Protein AF-A0A7Y5E1N0-F1 (afdb_monomer_lite)

Structure (mmCIF, N/CA/C/O backbone):
data_AF-A0A7Y5E1N0-F1
#
_entry.id   AF-A0A7Y5E1N0-F1
#
loop_
_atom_site.group_PDB
_atom_site.id
_atom_site.type_symbol
_atom_site.label_atom_id
_atom_site.label_alt_id
_atom_site.label_comp_id
_atom_site.label_asym_id
_atom_site.label_entity_id
_atom_site.label_seq_id
_atom_site.pdbx_PDB_ins_code
_atom_site.Cartn_x
_atom_site.Cartn_y
_atom_site.Cartn_z
_atom_site.occupancy
_atom_site.B_iso_or_equiv
_atom_site.auth_seq_id
_atom_site.auth_comp_id
_atom_site.auth_asym_id
_atom_site.auth_atom_id
_atom_site.pdbx_PDB_model_num
ATOM 1 N N . MET A 1 1 ? -0.436 -27.080 -33.252 1.00 45.28 1 MET A N 1
ATOM 2 C CA . MET A 1 1 ? -1.317 -27.247 -32.076 1.00 45.28 1 MET A CA 1
ATOM 3 C C . MET A 1 1 ? -0.794 -28.447 -31.309 1.00 45.28 1 MET A C 1
ATOM 5 O O . MET A 1 1 ? -1.154 -29.564 -31.640 1.00 45.28 1 MET A O 1
ATOM 9 N N . GLU A 1 2 ? 0.123 -28.229 -30.370 1.00 44.66 2 GLU A N 1
ATOM 10 C CA . GLU A 1 2 ? 0.655 -29.288 -29.505 1.00 44.66 2 GLU A CA 1
ATOM 11 C C . GLU A 1 2 ? 0.174 -29.029 -28.077 1.00 44.66 2 GLU A C 1
ATOM 13 O O . GLU A 1 2 ? 0.444 -27.983 -27.488 1.00 44.66 2 GLU A O 1
ATOM 18 N N . THR A 1 3 ? -0.624 -29.957 -27.558 1.00 55.81 3 THR A N 1
ATOM 19 C CA . THR A 1 3 ? -1.202 -29.931 -26.213 1.00 55.81 3 THR A CA 1
ATOM 20 C C . THR A 1 3 ? -0.202 -30.483 -25.205 1.00 55.81 3 THR A C 1
ATOM 22 O O . THR A 1 3 ? 0.112 -31.670 -25.229 1.00 55.81 3 THR A O 1
ATOM 25 N N . ASN A 1 4 ? 0.272 -29.624 -24.303 1.00 57.66 4 ASN A N 1
ATOM 26 C CA . ASN A 1 4 ? 1.178 -29.985 -23.216 1.00 57.66 4 ASN A CA 1
ATOM 27 C C . ASN A 1 4 ? 0.351 -30.304 -21.955 1.00 57.66 4 ASN A C 1
ATOM 29 O O . ASN A 1 4 ? -0.270 -29.415 -21.368 1.00 57.66 4 ASN A O 1
ATOM 33 N N . VAL A 1 5 ? 0.289 -31.582 -21.574 1.00 56.72 5 VAL A N 1
ATOM 34 C CA . VAL A 1 5 ? -0.451 -32.075 -20.401 1.00 56.72 5 VAL A CA 1
ATOM 35 C C . VAL A 1 5 ? 0.485 -32.074 -19.191 1.00 56.72 5 VAL A C 1
ATOM 37 O O . VAL A 1 5 ? 1.382 -32.905 -19.085 1.00 56.72 5 VAL A O 1
ATOM 40 N N . VAL A 1 6 ? 0.272 -31.143 -18.259 1.00 63.94 6 VAL A N 1
ATOM 41 C CA . VAL A 1 6 ? 0.994 -31.090 -16.978 1.00 63.94 6 VAL A CA 1
ATOM 42 C C . VAL A 1 6 ? 0.310 -32.020 -15.972 1.00 63.94 6 VAL A C 1
ATOM 44 O O . VAL A 1 6 ? -0.796 -31.747 -15.505 1.00 63.94 6 VAL A O 1
ATOM 47 N N . ALA A 1 7 ? 0.984 -33.115 -15.621 1.00 58.41 7 ALA A N 1
ATOM 48 C CA . ALA A 1 7 ? 0.568 -34.039 -14.571 1.00 58.41 7 ALA A CA 1
ATOM 49 C C . ALA A 1 7 ? 0.785 -33.422 -13.175 1.00 58.41 7 ALA A C 1
ATOM 51 O O . ALA A 1 7 ? 1.906 -33.072 -12.804 1.00 58.41 7 ALA A O 1
ATOM 52 N N . ARG A 1 8 ? -0.284 -33.312 -12.377 1.00 61.78 8 ARG A N 1
ATOM 53 C CA . ARG A 1 8 ? -0.227 -32.925 -10.958 1.00 61.78 8 ARG A CA 1
ATOM 54 C C . ARG A 1 8 ? -0.016 -34.173 -10.099 1.00 61.78 8 ARG A C 1
ATOM 56 O O . ARG A 1 8 ? -0.826 -35.093 -10.150 1.00 61.78 8 ARG A O 1
ATOM 63 N N . ARG A 1 9 ? 1.050 -34.201 -9.293 1.00 62.25 9 ARG A N 1
ATOM 64 C CA . ARG A 1 9 ? 1.254 -35.214 -8.246 1.00 62.25 9 ARG A CA 1
ATOM 65 C C . ARG A 1 9 ? 0.625 -34.720 -6.942 1.00 62.25 9 ARG A C 1
ATOM 67 O O . ARG A 1 9 ? 1.118 -33.771 -6.343 1.00 62.25 9 ARG A O 1
ATOM 74 N N . SER A 1 10 ? -0.463 -35.366 -6.531 1.00 66.75 10 SER A N 1
ATOM 75 C CA . SER A 1 10 ? -1.065 -35.226 -5.203 1.00 66.75 10 SER A CA 1
ATOM 76 C C . SER A 1 10 ? -0.245 -36.024 -4.188 1.00 66.75 10 SER A C 1
ATOM 78 O O . SER A 1 10 ? -0.097 -37.235 -4.343 1.00 66.75 10 SER A O 1
ATOM 80 N N . ALA A 1 11 ? 0.286 -35.362 -3.160 1.00 57.69 11 ALA A N 1
ATOM 81 C CA . ALA A 1 11 ? 0.880 -36.028 -2.007 1.00 57.69 11 ALA A CA 1
ATOM 82 C C . ALA A 1 11 ? -0.216 -36.299 -0.968 1.00 57.69 11 ALA A C 1
ATOM 84 O O . ALA A 1 11 ? -0.823 -35.378 -0.424 1.00 57.69 11 ALA A O 1
ATOM 85 N N . LEU A 1 12 ? -0.487 -37.583 -0.750 1.00 55.72 12 LEU A N 1
ATOM 86 C CA . LEU A 1 12 ? -1.380 -38.116 0.268 1.00 55.72 12 LEU A CA 1
ATOM 87 C C . LEU A 1 12 ? -0.589 -38.181 1.587 1.00 55.72 12 LEU A C 1
ATOM 89 O O . LEU A 1 12 ? 0.366 -38.948 1.683 1.00 55.72 12 LEU A O 1
ATOM 93 N N . VAL A 1 13 ? -0.948 -37.377 2.588 1.00 60.00 13 VAL A N 1
ATOM 94 C CA . VAL A 1 13 ? -0.403 -37.514 3.949 1.00 60.00 13 VAL A CA 1
ATOM 95 C C . VAL A 1 13 ? -1.318 -38.465 4.715 1.00 60.00 13 VAL A C 1
ATOM 97 O O . VAL A 1 13 ? -2.481 -38.155 4.969 1.00 60.00 13 VAL A O 1
ATOM 100 N N . GLN A 1 14 ? -0.805 -39.657 5.022 1.00 56.31 14 GLN A N 1
ATOM 101 C CA . GLN A 1 14 ? -1.479 -40.665 5.836 1.00 56.31 14 GLN A CA 1
ATOM 102 C C . GLN A 1 14 ? -1.495 -40.236 7.304 1.00 56.31 14 GLN A C 1
ATOM 104 O O . GLN A 1 14 ? -0.455 -40.092 7.941 1.00 56.31 14 GLN A O 1
ATOM 109 N N . LEU A 1 15 ? -2.705 -40.080 7.832 1.00 55.56 15 LEU A N 1
ATOM 110 C CA . LEU A 1 15 ? -2.994 -39.967 9.252 1.00 55.56 15 LEU A CA 1
ATOM 111 C C . LEU A 1 15 ? -3.123 -41.386 9.826 1.00 55.56 15 LEU A C 1
ATOM 113 O O . LEU A 1 15 ? -4.028 -42.125 9.438 1.00 55.56 15 LEU A O 1
ATOM 117 N N . ALA A 1 16 ? -2.233 -41.769 10.738 1.00 54.44 16 ALA A N 1
ATOM 118 C CA . ALA A 1 16 ? -2.342 -43.008 11.501 1.00 54.44 16 ALA A CA 1
ATOM 119 C C . ALA A 1 16 ? -2.511 -42.669 12.988 1.00 54.44 16 ALA A C 1
ATOM 121 O O . ALA A 1 16 ? -1.542 -42.385 13.683 1.00 54.44 16 ALA A O 1
ATOM 122 N N . CYS A 1 17 ? -3.753 -42.724 13.472 1.00 50.47 17 CYS A N 1
ATOM 123 C CA . CYS A 1 17 ? -4.062 -42.858 14.894 1.00 50.47 17 CYS A CA 1
ATOM 124 C C . CYS A 1 17 ? -4.595 -44.275 15.111 1.00 50.47 17 CYS A C 1
ATOM 126 O O . CYS A 1 17 ? -5.767 -44.541 14.855 1.00 50.47 17 CYS A O 1
ATOM 128 N N . PHE A 1 18 ? -3.735 -45.186 15.564 1.00 53.66 18 PHE A N 1
ATOM 129 C CA . PHE A 1 18 ? -4.174 -46.457 16.133 1.00 53.66 18 PHE A CA 1
ATOM 130 C C . PHE A 1 18 ? -4.240 -46.314 17.650 1.00 53.66 18 PHE A C 1
ATOM 132 O O . PHE A 1 18 ? -3.241 -46.030 18.306 1.00 53.66 18 PHE A O 1
ATOM 139 N N . GLY A 1 19 ? -5.447 -46.485 18.187 1.00 52.12 19 GLY A N 1
ATOM 140 C CA . GLY A 1 19 ? -5.684 -46.629 19.614 1.00 52.12 19 GLY A CA 1
ATOM 141 C C . GLY A 1 19 ? -5.270 -48.011 20.119 1.00 52.12 19 GLY A C 1
ATOM 142 O O . GLY A 1 19 ? -5.327 -49.001 19.391 1.00 52.12 19 GLY A O 1
ATOM 143 N N . GLY A 1 20 ? -4.904 -48.070 21.396 1.00 47.59 20 GLY A N 1
ATOM 144 C CA . GLY A 1 20 ? -4.670 -49.306 22.130 1.00 47.59 20 GLY A CA 1
ATOM 145 C C . GLY A 1 20 ? -4.878 -49.073 23.622 1.00 47.59 20 GLY A C 1
ATOM 146 O O . GLY A 1 20 ? -4.109 -48.362 24.258 1.00 47.59 20 GLY A O 1
ATOM 147 N N . LEU A 1 21 ? -5.947 -49.662 24.152 1.00 54.50 21 LEU A N 1
ATOM 148 C CA . LEU A 1 21 ? -6.302 -49.741 25.566 1.00 54.50 21 LEU A CA 1
ATOM 149 C C . LEU A 1 21 ? -5.820 -51.104 26.094 1.00 54.50 21 LEU A C 1
ATOM 151 O O . LEU A 1 21 ? -6.284 -52.109 25.569 1.00 54.50 21 LEU A O 1
ATOM 155 N N . LEU A 1 22 ? -4.942 -51.156 27.106 1.00 48.81 22 LEU A N 1
ATOM 156 C CA . LEU A 1 22 ? -4.965 -52.147 28.203 1.00 48.81 22 LEU A CA 1
ATOM 157 C C . LEU A 1 22 ? -3.862 -51.856 29.239 1.00 48.81 22 LEU A C 1
ATOM 159 O O . LEU A 1 22 ? -2.737 -51.506 28.897 1.00 48.81 22 LEU A O 1
ATOM 163 N N . ALA A 1 23 ? -4.215 -52.005 30.514 1.00 56.41 23 ALA A N 1
ATOM 164 C CA . ALA A 1 23 ? -3.408 -51.672 31.682 1.00 56.41 23 ALA A CA 1
ATOM 165 C C . ALA A 1 23 ? -2.381 -52.757 32.056 1.00 56.41 23 ALA A C 1
ATOM 167 O O . ALA A 1 23 ? -2.720 -53.937 32.080 1.00 56.41 23 ALA A O 1
ATOM 168 N N . ALA A 1 24 ? -1.182 -52.340 32.478 1.00 48.53 24 ALA A N 1
ATOM 169 C CA . ALA A 1 24 ? -0.351 -53.051 33.455 1.00 48.53 24 ALA A CA 1
ATOM 170 C C . ALA A 1 24 ? 0.682 -52.086 34.061 1.00 48.53 24 ALA A C 1
ATOM 172 O O . ALA A 1 24 ? 1.444 -51.438 33.347 1.00 48.53 24 ALA A O 1
ATOM 173 N N . ALA A 1 25 ? 0.680 -51.983 35.390 1.00 59.06 25 ALA A N 1
ATOM 174 C CA . ALA A 1 25 ? 1.626 -51.197 36.165 1.00 59.06 25 ALA A CA 1
ATOM 175 C C . ALA A 1 25 ? 3.005 -51.876 36.187 1.00 59.06 25 ALA A C 1
ATOM 177 O O . ALA A 1 25 ? 3.139 -52.992 36.685 1.00 59.06 25 ALA A O 1
ATOM 178 N N . ALA A 1 26 ? 4.029 -51.178 35.701 1.00 49.25 26 ALA A N 1
ATOM 179 C CA . ALA A 1 26 ? 5.429 -51.475 35.977 1.00 49.25 26 ALA A CA 1
ATOM 180 C C . ALA A 1 26 ? 6.216 -50.160 35.956 1.00 49.25 26 ALA A C 1
ATOM 182 O O . ALA A 1 26 ? 6.204 -49.428 34.968 1.00 49.25 26 ALA A O 1
ATOM 183 N N . ALA A 1 27 ? 6.854 -49.849 37.084 1.00 63.00 27 ALA A N 1
ATOM 184 C CA . ALA A 1 27 ? 7.738 -48.707 37.239 1.00 63.00 27 ALA A CA 1
ATOM 185 C C . ALA A 1 27 ? 8.931 -48.843 36.281 1.00 63.00 27 ALA A C 1
ATOM 187 O O . ALA A 1 27 ? 9.699 -49.801 36.364 1.00 63.00 27 ALA A O 1
ATOM 188 N N . LEU A 1 28 ? 9.071 -47.873 35.381 1.00 52.06 28 LEU A N 1
ATOM 189 C CA . LEU A 1 28 ? 10.183 -47.722 34.449 1.00 52.06 28 LEU A CA 1
ATOM 190 C C . LEU A 1 28 ? 10.783 -46.317 34.623 1.00 52.06 28 LEU A C 1
ATOM 192 O O . LEU A 1 28 ? 10.080 -45.400 35.057 1.00 52.06 28 LEU A O 1
ATOM 196 N N . PRO A 1 29 ? 12.092 -46.164 34.366 1.00 52.09 29 PRO A N 1
ATOM 197 C CA . PRO A 1 29 ? 12.865 -44.996 34.761 1.00 52.09 29 PRO A CA 1
ATOM 198 C C . PRO A 1 29 ? 12.383 -43.757 34.011 1.00 52.09 29 PRO A C 1
ATOM 200 O O . PRO A 1 29 ? 12.054 -43.827 32.828 1.00 52.09 29 PRO A O 1
ATOM 203 N N . ALA A 1 30 ? 12.352 -42.627 34.718 1.00 51.31 30 ALA A N 1
ATOM 204 C CA . ALA A 1 30 ? 12.033 -41.324 34.161 1.00 51.31 30 ALA A CA 1
ATOM 205 C C . ALA A 1 30 ? 12.902 -41.062 32.924 1.00 51.31 30 ALA A C 1
ATOM 207 O O . ALA A 1 30 ? 14.110 -40.849 33.033 1.00 51.31 30 ALA A O 1
ATOM 208 N N . CYS A 1 31 ? 12.280 -41.073 31.745 1.00 41.69 31 CYS A N 1
ATOM 209 C CA . CYS A 1 31 ? 12.848 -40.429 30.579 1.00 41.69 31 CYS A CA 1
ATOM 210 C C . CYS A 1 31 ? 12.875 -38.930 30.890 1.00 41.69 31 CYS A C 1
ATOM 212 O O . CYS A 1 31 ? 11.850 -38.247 30.867 1.00 41.69 31 CYS A O 1
ATOM 214 N N . VAL A 1 32 ? 14.050 -38.429 31.258 1.00 52.91 32 VAL A N 1
ATOM 215 C CA . VAL A 1 32 ? 14.320 -36.998 31.222 1.00 52.91 32 VAL A CA 1
ATOM 216 C C . VAL A 1 32 ? 14.241 -36.635 29.744 1.00 52.91 32 VAL A C 1
ATOM 218 O O . VAL A 1 32 ? 15.130 -36.969 28.967 1.00 52.91 32 VAL A O 1
ATOM 221 N N . ALA A 1 33 ? 13.106 -36.075 29.332 1.00 51.22 33 ALA A N 1
ATOM 222 C CA . ALA A 1 33 ? 13.016 -35.390 28.061 1.00 51.22 33 ALA A CA 1
ATOM 223 C C . ALA A 1 33 ? 13.979 -34.210 28.175 1.00 51.22 33 ALA A C 1
ATOM 225 O O . ALA A 1 33 ? 13.695 -33.243 28.881 1.00 51.22 33 ALA A O 1
ATOM 226 N N . GLU A 1 34 ? 15.151 -34.337 27.561 1.00 45.69 34 GLU A N 1
ATOM 227 C CA . GLU A 1 34 ? 16.002 -33.187 27.322 1.00 45.69 34 GLU A CA 1
ATOM 228 C C . GLU A 1 34 ? 15.191 -32.262 26.422 1.00 45.69 34 GLU A C 1
ATOM 230 O O . GLU A 1 34 ? 14.914 -32.570 25.260 1.00 45.69 34 GLU A O 1
ATOM 235 N N . ALA A 1 35 ? 14.699 -31.177 27.018 1.00 54.16 35 ALA A N 1
ATOM 236 C CA . ALA A 1 35 ? 14.201 -30.047 26.273 1.00 54.16 35 ALA A CA 1
ATOM 237 C C . ALA A 1 35 ? 15.377 -29.588 25.415 1.00 54.16 35 ALA A C 1
ATOM 239 O O . ALA A 1 35 ? 16.341 -29.022 25.924 1.00 54.16 35 ALA A O 1
ATOM 240 N N . ALA A 1 36 ? 15.335 -29.931 24.131 1.00 53.62 36 ALA A N 1
ATOM 241 C CA . ALA A 1 36 ? 16.190 -29.308 23.154 1.00 53.62 36 ALA A CA 1
ATOM 242 C C . ALA A 1 36 ? 15.890 -27.808 23.231 1.00 53.62 36 ALA A C 1
ATOM 244 O O . ALA A 1 36 ? 14.805 -27.368 22.848 1.00 53.62 36 ALA A O 1
ATOM 245 N N . ASP A 1 37 ? 16.835 -27.045 23.778 1.00 49.88 37 ASP A N 1
ATOM 246 C CA . ASP A 1 37 ? 17.005 -25.623 23.497 1.00 49.88 37 ASP A CA 1
ATOM 247 C C . ASP A 1 37 ? 17.342 -25.507 22.000 1.00 49.88 37 ASP A C 1
ATOM 249 O O . ASP A 1 37 ? 18.491 -25.319 21.597 1.00 49.88 37 ASP A O 1
ATOM 253 N N . ASP A 1 38 ? 16.340 -25.758 21.158 1.00 50.38 38 ASP A N 1
ATOM 254 C CA . ASP A 1 38 ? 16.471 -25.814 19.710 1.00 50.38 38 ASP A CA 1
ATOM 255 C C . ASP A 1 38 ? 16.259 -24.401 19.166 1.00 50.38 38 ASP A C 1
ATOM 257 O O . ASP A 1 38 ? 15.137 -23.930 18.997 1.00 50.38 38 ASP A O 1
ATOM 261 N N . ALA A 1 39 ? 17.387 -23.705 19.016 1.00 55.84 39 ALA A N 1
ATOM 262 C CA . ALA A 1 39 ? 17.641 -22.597 18.103 1.00 55.84 39 ALA A CA 1
ATOM 263 C C . ALA A 1 39 ? 16.407 -21.816 17.604 1.00 55.84 39 ALA A C 1
ATOM 265 O O . ALA A 1 39 ? 15.931 -22.015 16.484 1.00 55.84 39 ALA A O 1
ATOM 266 N N . ASP A 1 40 ? 16.011 -20.789 18.359 1.00 48.16 40 ASP A N 1
ATOM 267 C CA . ASP A 1 40 ? 15.296 -19.625 17.820 1.00 48.16 40 ASP A CA 1
ATOM 268 C C . ASP A 1 40 ? 16.236 -18.787 16.917 1.00 48.16 40 ASP A C 1
ATOM 270 O O . ASP A 1 40 ? 16.460 -17.599 17.139 1.00 48.16 40 ASP A O 1
ATOM 274 N N . ASP A 1 41 ? 16.810 -19.405 15.884 1.00 52.06 41 ASP A N 1
ATOM 275 C CA . ASP A 1 41 ? 17.306 -18.712 14.690 1.00 52.06 41 ASP A CA 1
ATOM 276 C C . ASP A 1 41 ? 16.484 -19.177 13.486 1.00 52.06 41 ASP A C 1
ATOM 278 O O . ASP A 1 41 ? 16.981 -19.642 12.460 1.00 52.06 41 ASP A O 1
ATOM 282 N N . VAL A 1 42 ? 15.162 -19.027 13.607 1.00 48.94 42 VAL A N 1
ATOM 283 C CA . VAL A 1 42 ? 14.331 -18.770 12.433 1.00 48.94 42 VAL A CA 1
ATOM 284 C C . VAL A 1 42 ? 14.712 -17.387 11.924 1.00 48.94 42 VAL A C 1
ATOM 286 O O . VAL A 1 42 ? 14.057 -16.382 12.211 1.00 48.94 42 VAL A O 1
ATOM 289 N N . GLY A 1 43 ? 15.820 -17.335 11.185 1.00 49.91 43 GLY A N 1
ATOM 290 C CA . GLY A 1 43 ? 16.156 -16.211 10.337 1.00 49.91 43 GLY A CA 1
ATOM 291 C C . GLY A 1 43 ? 14.924 -15.884 9.504 1.00 49.91 43 GLY A C 1
ATOM 292 O O . GLY A 1 43 ? 14.609 -16.587 8.547 1.00 49.91 43 GLY A O 1
ATOM 293 N N . ASN A 1 44 ? 14.201 -14.839 9.916 1.00 46.12 44 ASN A N 1
ATOM 294 C CA . ASN A 1 44 ? 13.021 -14.297 9.251 1.00 46.12 44 ASN A CA 1
ATOM 295 C C . ASN A 1 44 ? 13.461 -13.622 7.940 1.00 46.12 44 ASN A C 1
ATOM 297 O O . ASN A 1 44 ? 13.290 -12.421 7.752 1.00 46.12 44 ASN A O 1
ATOM 301 N N . GLY A 1 45 ? 14.057 -14.396 7.030 1.00 50.75 45 GLY A N 1
ATOM 302 C CA . GLY A 1 45 ? 14.461 -13.991 5.684 1.00 50.75 45 GLY A CA 1
ATOM 303 C C . GLY A 1 45 ? 13.277 -13.825 4.730 1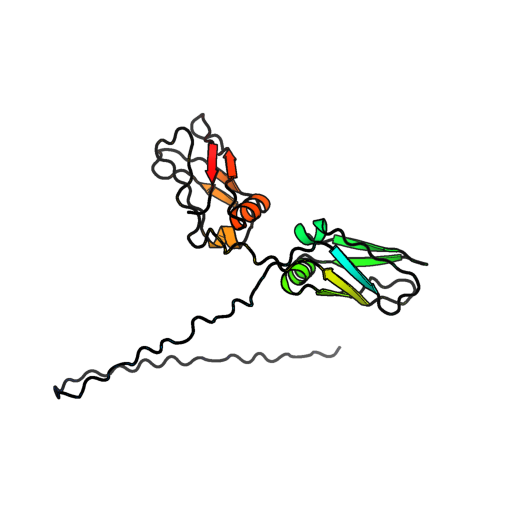.00 50.75 45 GLY A C 1
ATOM 304 O O . GLY A 1 45 ? 13.454 -13.786 3.514 1.00 50.75 45 GLY A O 1
ATOM 305 N N . GLU A 1 46 ? 12.071 -13.721 5.275 1.00 48.72 46 GLU A N 1
ATOM 306 C CA . GLU A 1 46 ? 10.824 -13.592 4.552 1.00 48.72 46 GLU A CA 1
ATOM 307 C C . GLU A 1 46 ? 10.339 -12.141 4.758 1.00 48.72 46 GLU A C 1
ATOM 309 O O . GLU A 1 46 ? 9.845 -11.783 5.824 1.00 48.72 46 GLU A O 1
ATOM 314 N N . ASP A 1 47 ? 10.498 -11.290 3.741 1.00 55.22 47 ASP A N 1
ATOM 315 C CA . ASP A 1 47 ? 9.917 -9.936 3.648 1.00 55.22 47 ASP A CA 1
ATOM 316 C C . ASP A 1 47 ? 10.537 -8.792 4.484 1.00 55.22 47 ASP A C 1
ATOM 318 O O . ASP A 1 47 ? 9.833 -7.898 4.968 1.00 55.22 47 ASP A O 1
ATOM 322 N N . GLU A 1 48 ? 11.870 -8.676 4.539 1.00 59.03 48 GLU A N 1
ATOM 323 C CA . GLU A 1 48 ? 12.454 -7.354 4.813 1.00 59.03 48 GLU A CA 1
ATOM 324 C C . GLU A 1 48 ? 12.110 -6.373 3.673 1.00 59.03 48 GLU A C 1
ATOM 326 O O . GLU A 1 48 ? 12.626 -6.462 2.555 1.00 59.03 48 GLU A O 1
ATOM 331 N N . LEU A 1 49 ? 11.209 -5.423 3.951 1.00 61.38 49 LEU A N 1
ATOM 332 C CA . LEU A 1 49 ? 10.823 -4.371 3.010 1.00 61.38 49 LEU A CA 1
ATOM 333 C C . LEU A 1 49 ? 12.004 -3.435 2.749 1.00 61.38 49 LEU A C 1
ATOM 335 O O . LEU A 1 49 ? 12.360 -2.599 3.575 1.00 61.38 49 LEU A O 1
ATOM 339 N N . ARG A 1 50 ? 12.569 -3.486 1.545 1.00 74.31 50 ARG A N 1
ATOM 340 C CA . ARG A 1 50 ? 13.567 -2.505 1.118 1.00 74.31 50 ARG A CA 1
ATOM 341 C C . ARG A 1 50 ? 12.905 -1.156 0.885 1.00 74.31 50 ARG A C 1
ATOM 343 O O . ARG A 1 50 ? 11.957 -1.030 0.106 1.00 74.31 50 ARG A O 1
ATOM 350 N N . SER A 1 51 ? 13.464 -0.121 1.506 1.00 77.00 51 SER A N 1
ATOM 351 C CA . SER A 1 51 ? 13.191 1.245 1.076 1.00 77.00 51 SER A CA 1
ATOM 352 C C . SER A 1 51 ? 13.896 1.473 -0.262 1.00 77.00 51 SER A C 1
ATOM 354 O O . SER A 1 51 ? 15.117 1.348 -0.367 1.00 77.00 51 SER A O 1
ATOM 356 N N . CYS A 1 52 ? 13.135 1.775 -1.313 1.00 84.56 52 CYS A N 1
ATOM 357 C CA . CYS A 1 52 ? 13.713 2.103 -2.614 1.00 84.56 52 CYS A CA 1
ATOM 358 C C . CYS A 1 52 ? 14.109 3.568 -2.659 1.00 84.56 52 CYS A C 1
ATOM 360 O O . CYS A 1 52 ? 13.415 4.375 -3.263 1.00 84.56 52 CYS A O 1
ATOM 362 N N . ALA A 1 53 ? 15.220 3.910 -2.005 1.00 87.25 53 ALA A N 1
ATOM 363 C CA . ALA A 1 53 ? 15.752 5.271 -2.023 1.00 87.25 53 ALA A CA 1
ATOM 364 C C . ALA A 1 53 ? 16.084 5.736 -3.453 1.00 87.25 53 ALA A C 1
ATOM 366 O O . ALA A 1 53 ? 15.855 6.892 -3.802 1.00 87.25 53 ALA A O 1
ATOM 367 N N . ALA A 1 54 ? 16.565 4.820 -4.295 1.00 91.12 54 ALA A N 1
ATOM 368 C CA . ALA A 1 54 ? 16.787 5.042 -5.714 1.00 91.12 54 ALA A CA 1
ATOM 369 C C . ALA A 1 54 ? 16.363 3.816 -6.535 1.00 91.12 54 ALA A C 1
ATOM 371 O O . ALA A 1 54 ? 16.458 2.672 -6.083 1.00 91.12 54 ALA A O 1
ATOM 372 N N . VAL A 1 55 ? 15.902 4.064 -7.760 1.00 95.38 55 VAL A N 1
ATOM 373 C CA . VAL A 1 55 ? 15.541 3.020 -8.723 1.00 95.38 55 VAL A CA 1
ATOM 374 C C . VAL A 1 55 ? 16.409 3.191 -9.962 1.00 95.38 55 VAL A C 1
ATOM 376 O O . VAL A 1 55 ? 16.393 4.242 -10.598 1.00 95.38 55 VAL A O 1
ATOM 379 N N . GLY A 1 56 ? 17.182 2.159 -10.288 1.00 95.62 56 GLY A N 1
ATOM 380 C CA . GLY A 1 56 ? 17.988 2.078 -11.501 1.00 95.62 56 GLY A CA 1
ATOM 381 C C . GLY A 1 56 ? 17.351 1.147 -12.529 1.00 95.62 56 GLY A C 1
ATOM 382 O O . GLY A 1 56 ? 16.667 0.188 -12.170 1.00 95.62 56 GLY A O 1
ATOM 383 N N . ALA A 1 57 ? 17.606 1.401 -13.811 1.00 97.44 57 ALA A N 1
ATOM 384 C CA . ALA A 1 57 ? 17.203 0.520 -14.899 1.00 97.44 57 ALA A CA 1
ATOM 385 C C . ALA A 1 57 ? 18.401 0.171 -15.790 1.00 97.44 57 ALA A C 1
ATOM 387 O O . ALA A 1 57 ? 19.182 1.040 -16.173 1.00 97.44 57 ALA A O 1
ATOM 388 N N . THR A 1 58 ? 18.532 -1.105 -16.146 1.00 97.50 58 THR A N 1
ATOM 389 C CA . THR A 1 58 ? 19.483 -1.597 -17.147 1.00 97.50 58 THR A CA 1
ATOM 390 C C . THR A 1 58 ? 18.702 -2.206 -18.300 1.00 97.50 58 THR A C 1
ATOM 392 O O . THR A 1 58 ? 17.836 -3.055 -18.094 1.00 97.50 58 THR A O 1
ATOM 395 N N . ILE A 1 59 ? 19.008 -1.771 -19.517 1.00 97.88 59 ILE A N 1
ATOM 396 C CA . ILE A 1 59 ? 18.306 -2.171 -20.736 1.00 97.88 59 ILE A CA 1
ATOM 397 C C . ILE A 1 59 ? 19.246 -3.081 -21.539 1.00 97.88 59 ILE A C 1
ATOM 399 O O . ILE A 1 59 ? 20.390 -2.722 -21.809 1.00 97.88 59 ILE A O 1
ATOM 403 N N . GLY A 1 60 ? 18.795 -4.283 -21.883 1.00 97.31 60 GLY A N 1
ATOM 404 C CA . GLY A 1 60 ? 19.533 -5.234 -22.714 1.00 97.31 60 GLY A CA 1
ATOM 405 C C . GLY A 1 60 ? 19.507 -4.822 -24.184 1.00 97.31 60 GLY A C 1
ATOM 406 O O . GLY A 1 60 ? 18.487 -4.327 -24.662 1.00 97.31 60 GLY A O 1
ATOM 407 N N . THR A 1 61 ? 20.618 -5.014 -24.902 1.00 94.75 61 THR A N 1
ATOM 408 C CA . THR A 1 61 ? 20.792 -4.543 -26.295 1.00 94.75 61 THR A CA 1
ATOM 409 C C . THR A 1 61 ? 20.464 -3.049 -26.432 1.00 94.75 61 THR A C 1
ATOM 411 O O . THR A 1 61 ? 19.808 -2.611 -27.378 1.00 94.75 61 THR A O 1
ATOM 414 N N . ASN A 1 62 ? 20.855 -2.260 -25.425 1.00 94.44 62 ASN A N 1
ATOM 415 C CA . ASN A 1 62 ? 20.534 -0.844 -25.390 1.00 94.44 62 ASN A CA 1
ATOM 416 C C . ASN A 1 62 ? 21.282 -0.097 -26.496 1.00 94.44 62 ASN A C 1
ATOM 418 O O . ASN A 1 62 ? 22.508 -0.121 -26.542 1.00 94.44 62 ASN A O 1
ATOM 422 N N . HIS A 1 63 ? 20.535 0.599 -27.345 1.00 94.00 63 HIS A N 1
ATOM 423 C CA . HIS A 1 63 ? 21.070 1.427 -28.423 1.00 94.00 63 HIS A CA 1
ATOM 424 C C . HIS A 1 63 ? 20.674 2.906 -28.252 1.00 94.00 63 HIS A C 1
ATOM 426 O O . HIS A 1 63 ? 20.553 3.644 -29.226 1.00 94.00 63 HIS A O 1
ATOM 432 N N . GLY A 1 64 ? 20.471 3.341 -27.001 1.00 95.38 64 GLY A N 1
ATOM 433 C CA . GLY A 1 64 ? 20.223 4.744 -26.645 1.00 95.38 64 GLY A CA 1
ATOM 434 C C . GLY A 1 64 ? 18.955 4.996 -25.829 1.00 95.38 64 GLY A C 1
ATOM 435 O O . GLY A 1 64 ? 18.558 6.146 -25.679 1.00 95.38 64 GLY A O 1
ATOM 436 N N . HIS A 1 65 ? 18.308 3.953 -25.309 1.00 96.25 65 HIS A N 1
ATOM 437 C CA . HIS A 1 65 ? 17.151 4.084 -24.439 1.00 96.25 65 HIS A CA 1
ATOM 438 C C . HIS A 1 65 ? 17.525 4.418 -22.994 1.00 96.25 65 HIS A C 1
ATOM 440 O O . HIS A 1 65 ? 18.551 3.973 -22.467 1.00 96.25 65 HIS A O 1
ATOM 446 N N . ALA A 1 66 ? 16.611 5.122 -22.332 1.00 96.50 66 ALA A N 1
ATOM 447 C CA . ALA A 1 66 ? 16.582 5.324 -20.894 1.00 96.50 66 ALA A CA 1
ATOM 448 C C . ALA A 1 66 ? 15.183 5.018 -20.338 1.00 96.50 66 ALA A C 1
ATOM 450 O O . ALA A 1 66 ? 14.168 5.219 -21.008 1.00 96.50 66 ALA A O 1
ATOM 451 N N . LEU A 1 67 ? 15.141 4.546 -19.092 1.00 97.19 67 LEU A N 1
ATOM 452 C CA . LEU A 1 67 ? 13.919 4.342 -18.321 1.00 97.19 67 LEU A CA 1
ATOM 453 C C . LEU A 1 67 ? 14.097 4.988 -16.945 1.00 97.19 67 LEU A C 1
ATOM 455 O O . LEU A 1 67 ? 15.031 4.647 -16.222 1.00 97.19 67 LEU A O 1
ATOM 459 N N . THR A 1 68 ? 13.161 5.858 -16.572 1.00 96.69 68 THR A N 1
ATOM 460 C CA . THR A 1 68 ? 13.097 6.464 -15.237 1.00 96.69 68 THR A CA 1
ATOM 461 C C . THR A 1 68 ? 11.859 5.955 -14.513 1.00 96.69 68 THR A C 1
ATOM 463 O O . THR A 1 68 ? 10.737 6.178 -14.966 1.00 96.69 68 THR A O 1
ATOM 466 N N . VAL A 1 69 ? 12.061 5.298 -13.370 1.00 96.75 69 VAL A N 1
ATOM 467 C CA . VAL A 1 69 ? 10.986 4.828 -12.487 1.00 96.75 69 VAL A CA 1
ATOM 468 C C . VAL A 1 69 ? 11.071 5.609 -11.172 1.00 96.75 69 VAL A C 1
ATOM 470 O O . VAL A 1 69 ? 12.042 5.443 -10.436 1.00 96.75 69 VAL A O 1
ATOM 473 N N . PRO A 1 70 ? 10.098 6.476 -10.848 1.00 95.44 70 PRO A N 1
ATOM 474 C CA . PRO A 1 70 ? 10.080 7.189 -9.576 1.00 95.44 70 PRO A CA 1
ATOM 475 C C . PRO A 1 70 ? 10.021 6.230 -8.371 1.00 95.44 70 PRO A C 1
ATOM 477 O O . PRO A 1 70 ? 9.166 5.342 -8.351 1.00 95.44 70 PRO A O 1
ATOM 480 N N . PRO A 1 71 ? 10.828 6.445 -7.313 1.00 89.88 71 PRO A N 1
ATOM 481 C CA . PRO A 1 71 ? 10.695 5.732 -6.038 1.00 89.88 71 PRO A CA 1
ATOM 482 C C . PRO A 1 71 ? 9.267 5.686 -5.480 1.00 89.88 71 PRO A C 1
ATOM 484 O O . PRO A 1 71 ? 8.833 4.665 -4.948 1.00 89.88 71 PRO A O 1
ATOM 487 N N . ALA A 1 72 ? 8.510 6.776 -5.652 1.00 85.62 72 ALA A N 1
ATOM 488 C CA . ALA A 1 72 ? 7.122 6.878 -5.211 1.00 85.62 72 ALA A CA 1
ATOM 489 C C . ALA A 1 72 ? 6.204 5.834 -5.868 1.00 85.62 72 ALA A C 1
ATOM 491 O O . ALA A 1 72 ? 5.296 5.329 -5.209 1.00 85.62 72 ALA A O 1
ATOM 492 N N . ASP A 1 73 ? 6.462 5.463 -7.125 1.00 93.06 73 ASP A N 1
ATOM 493 C CA . ASP A 1 73 ? 5.679 4.433 -7.811 1.00 93.06 73 ASP A CA 1
ATOM 494 C C . ASP A 1 73 ? 5.961 3.045 -7.223 1.00 93.06 73 ASP A C 1
ATOM 496 O O . ASP A 1 73 ? 5.037 2.248 -7.046 1.00 93.06 73 ASP A O 1
ATOM 500 N N . VAL A 1 74 ? 7.215 2.777 -6.831 1.00 92.06 74 VAL A N 1
ATOM 501 C CA . VAL A 1 74 ? 7.557 1.538 -6.122 1.00 92.06 74 VAL A CA 1
ATOM 502 C C . VAL A 1 74 ? 6.831 1.482 -4.787 1.00 92.06 74 VAL A C 1
ATOM 504 O O . VAL A 1 74 ? 6.194 0.474 -4.489 1.00 92.06 74 VAL A O 1
ATOM 507 N N . THR A 1 75 ? 6.846 2.568 -4.011 1.00 84.62 75 THR A N 1
ATOM 508 C CA . THR A 1 75 ? 6.111 2.657 -2.740 1.00 84.62 75 THR A CA 1
ATOM 509 C C . THR A 1 75 ? 4.613 2.434 -2.936 1.00 84.62 75 THR A C 1
ATOM 511 O O . THR A 1 75 ? 4.047 1.583 -2.243 1.00 84.62 75 THR A O 1
ATOM 514 N N . ALA A 1 76 ? 3.992 3.109 -3.910 1.00 84.25 76 ALA A N 1
ATOM 515 C CA . ALA A 1 76 ? 2.571 2.962 -4.222 1.00 84.25 76 ALA A CA 1
ATOM 516 C C . ALA A 1 76 ? 2.208 1.527 -4.630 1.00 84.25 76 ALA A C 1
ATOM 518 O O . ALA A 1 76 ? 1.143 1.034 -4.267 1.00 84.25 76 ALA A O 1
ATOM 519 N N . GLY A 1 77 ? 3.097 0.837 -5.354 1.00 87.25 77 GLY A N 1
ATOM 520 C CA . GLY A 1 77 ? 2.890 -0.550 -5.769 1.00 87.25 77 GLY A CA 1
ATOM 521 C C . GLY A 1 77 ? 1.718 -0.742 -6.735 1.00 87.25 77 GLY A C 1
ATOM 522 O O . GLY A 1 77 ? 1.208 -1.852 -6.870 1.00 87.25 77 GLY A O 1
ATOM 523 N N . VAL A 1 78 ? 1.277 0.330 -7.395 1.00 90.31 78 VAL A N 1
ATOM 524 C CA . VAL A 1 78 ? 0.185 0.310 -8.373 1.00 90.31 78 VAL A CA 1
ATOM 525 C C . VAL A 1 78 ? 0.766 0.074 -9.759 1.00 90.31 78 VAL A C 1
ATOM 527 O O . VAL A 1 78 ? 1.775 0.677 -10.111 1.00 90.31 78 VAL A O 1
ATOM 530 N N . ALA A 1 79 ? 0.127 -0.791 -10.551 1.00 95.56 79 ALA A N 1
ATOM 531 C CA . ALA A 1 79 ? 0.581 -1.087 -11.904 1.00 95.56 79 ALA A CA 1
ATOM 532 C C . ALA A 1 79 ? 0.690 0.188 -12.760 1.00 95.56 79 ALA A C 1
ATOM 534 O O . ALA A 1 79 ? -0.212 1.028 -12.748 1.00 95.56 79 ALA A O 1
ATOM 535 N N . LYS A 1 80 ? 1.786 0.323 -13.512 1.00 97.44 80 LYS A N 1
ATOM 536 C CA . LYS A 1 80 ? 2.069 1.516 -14.315 1.00 97.44 80 LYS A CA 1
ATOM 537 C C . LYS A 1 80 ? 2.881 1.175 -15.556 1.00 97.44 80 LYS A C 1
ATOM 539 O O . LYS A 1 80 ? 3.714 0.269 -15.538 1.00 97.44 80 LYS A O 1
ATOM 544 N N . THR A 1 81 ? 2.639 1.921 -16.627 1.00 98.06 81 THR A N 1
ATOM 545 C CA . THR A 1 81 ? 3.386 1.812 -17.880 1.00 98.06 81 THR A CA 1
ATOM 546 C C . THR A 1 81 ? 4.304 3.014 -18.042 1.00 98.06 81 THR A C 1
ATOM 548 O O . THR A 1 81 ? 3.892 4.152 -17.823 1.00 98.06 81 THR A O 1
ATOM 551 N N . TYR A 1 82 ? 5.546 2.745 -18.423 1.00 97.94 82 TYR A N 1
ATOM 552 C CA . TYR A 1 82 ? 6.607 3.722 -18.613 1.00 97.94 82 TYR A CA 1
ATOM 553 C C . TYR A 1 82 ? 7.093 3.693 -20.052 1.00 97.94 82 TYR A C 1
ATOM 555 O O . TYR A 1 82 ? 7.167 2.631 -20.667 1.00 97.94 82 TYR A O 1
ATOM 563 N N . THR A 1 83 ? 7.487 4.852 -20.561 1.00 97.44 83 THR A N 1
ATOM 564 C CA . THR A 1 83 ? 8.100 4.975 -21.881 1.00 97.44 83 THR A CA 1
ATOM 565 C C . THR A 1 83 ? 9.608 4.770 -21.776 1.00 97.44 83 THR A C 1
ATOM 567 O O . THR A 1 83 ? 10.261 5.367 -20.922 1.00 97.44 83 THR A O 1
ATOM 570 N N . LEU A 1 84 ? 10.163 3.945 -22.664 1.00 96.19 84 LEU A N 1
ATOM 571 C CA . LEU A 1 84 ? 11.601 3.847 -22.902 1.00 96.19 84 LEU A CA 1
ATOM 572 C C . LEU A 1 84 ? 11.959 4.820 -24.015 1.00 96.19 84 LEU A C 1
ATOM 574 O O . LEU A 1 84 ? 11.740 4.529 -25.192 1.00 96.19 84 LEU A O 1
ATOM 578 N N . SER A 1 85 ? 12.498 5.972 -23.642 1.00 92.19 85 SER A N 1
ATOM 579 C CA . SER A 1 85 ? 12.852 7.030 -24.590 1.00 92.19 85 SER A CA 1
ATOM 580 C C . SER A 1 85 ? 14.239 6.777 -25.169 1.00 92.19 85 SER A C 1
ATOM 582 O O . SER A 1 85 ? 15.171 6.589 -24.395 1.00 92.19 85 SER A O 1
ATOM 584 N N . GLY A 1 86 ? 14.375 6.782 -26.497 1.00 91.19 86 GLY A N 1
ATOM 585 C CA . GLY A 1 86 ? 15.639 6.628 -27.229 1.00 91.19 86 GLY A CA 1
ATOM 586 C C . GLY A 1 86 ? 15.510 7.120 -28.676 1.00 91.19 86 GLY A C 1
ATOM 587 O O . GLY A 1 86 ? 14.758 8.058 -28.938 1.00 91.19 86 GLY A O 1
ATOM 588 N N . SER A 1 87 ? 16.201 6.476 -29.627 1.00 91.06 87 SER A N 1
ATOM 589 C CA . SER A 1 87 ? 16.042 6.757 -31.072 1.00 91.06 87 SER A CA 1
ATOM 590 C C . SER A 1 87 ? 14.625 6.461 -31.586 1.00 91.06 87 SER A C 1
ATOM 592 O O . SER A 1 87 ? 14.187 7.021 -32.588 1.00 91.06 87 SER A O 1
ATOM 594 N N . HIS A 1 88 ? 13.906 5.596 -30.872 1.00 94.25 88 HIS A N 1
ATOM 595 C CA . HIS A 1 88 ? 12.473 5.363 -30.976 1.00 94.25 88 HIS A CA 1
ATOM 596 C C . HIS A 1 88 ? 11.909 5.031 -29.582 1.00 94.25 88 HIS A C 1
ATOM 598 O O . HIS A 1 88 ? 12.637 5.093 -28.587 1.00 94.25 88 HIS A O 1
ATOM 604 N N . ALA A 1 89 ? 10.612 4.731 -29.482 1.00 94.75 89 ALA A N 1
ATOM 605 C CA . ALA A 1 89 ? 9.948 4.485 -28.204 1.00 94.75 89 ALA A CA 1
ATOM 606 C C . ALA A 1 89 ? 9.497 3.027 -28.052 1.00 94.75 89 ALA A C 1
ATOM 608 O O . ALA A 1 89 ? 8.885 2.455 -28.954 1.00 94.75 89 ALA A O 1
ATOM 609 N N . HIS A 1 90 ? 9.711 2.479 -26.857 1.00 97.00 90 HIS A N 1
ATOM 610 C CA . HIS A 1 90 ? 8.999 1.298 -26.365 1.00 97.00 90 HIS A CA 1
ATOM 611 C C . HIS A 1 90 ? 8.221 1.653 -25.099 1.00 97.00 90 HIS A C 1
ATOM 613 O O . HIS A 1 90 ? 8.404 2.723 -24.517 1.00 97.00 90 HIS A O 1
ATOM 619 N N . GLN A 1 91 ? 7.388 0.727 -24.637 1.00 97.81 91 GLN A N 1
ATOM 620 C CA . GLN A 1 91 ? 6.734 0.804 -23.340 1.00 97.81 91 GLN A CA 1
ATOM 621 C C . GLN A 1 91 ? 7.153 -0.371 -22.454 1.00 97.81 91 GLN A C 1
ATOM 623 O O . GLN A 1 91 ? 7.375 -1.476 -22.941 1.00 97.81 91 GLN A O 1
ATOM 628 N N . VAL A 1 92 ? 7.250 -0.140 -21.150 1.00 98.31 92 VAL A N 1
ATOM 629 C CA . VAL A 1 92 ? 7.428 -1.170 -20.122 1.00 98.31 92 VAL A CA 1
ATOM 630 C C . VAL A 1 92 ? 6.297 -1.048 -19.121 1.00 98.31 92 VAL A C 1
ATOM 632 O O . VAL A 1 92 ? 6.116 0.007 -18.520 1.00 98.31 92 VAL A O 1
ATOM 635 N N . SER A 1 93 ? 5.559 -2.134 -18.914 1.00 98.06 93 SER A N 1
ATOM 636 C CA . SER A 1 93 ? 4.525 -2.211 -17.885 1.00 98.06 93 SER A CA 1
ATOM 637 C C . SER A 1 93 ? 5.069 -2.925 -16.653 1.00 98.06 93 SER A C 1
ATOM 639 O O . SER A 1 93 ? 5.437 -4.097 -16.718 1.00 98.06 93 SER A O 1
ATOM 641 N N . LEU A 1 94 ? 5.104 -2.220 -15.524 1.00 98.00 94 LEU A N 1
ATOM 642 C CA . LEU A 1 94 ? 5.383 -2.799 -14.214 1.00 98.00 94 LEU A CA 1
ATOM 643 C C . LEU A 1 94 ? 4.054 -3.055 -13.507 1.00 98.00 94 LEU A C 1
ATOM 645 O O . LEU A 1 94 ? 3.261 -2.141 -13.295 1.00 98.00 94 LEU A O 1
ATOM 649 N N . THR A 1 95 ? 3.798 -4.310 -13.157 1.00 97.06 95 THR A N 1
ATOM 650 C CA . THR A 1 95 ? 2.600 -4.728 -12.418 1.00 97.06 95 THR A CA 1
ATOM 651 C C . THR A 1 95 ? 2.766 -4.514 -10.912 1.00 97.06 95 THR A C 1
ATOM 653 O O . THR A 1 95 ? 3.882 -4.362 -10.411 1.00 97.06 95 THR A O 1
ATOM 656 N N . ALA A 1 96 ? 1.668 -4.602 -10.156 1.00 91.50 96 ALA A N 1
ATOM 657 C CA . ALA A 1 96 ? 1.720 -4.608 -8.692 1.00 91.50 96 ALA A CA 1
ATOM 658 C C . ALA A 1 96 ? 2.637 -5.722 -8.142 1.00 91.50 96 ALA A C 1
ATOM 660 O O . ALA A 1 96 ? 3.408 -5.495 -7.212 1.00 91.50 96 ALA A O 1
ATOM 661 N N . ALA A 1 97 ? 2.634 -6.902 -8.775 1.00 92.44 97 ALA A N 1
ATOM 662 C CA . ALA A 1 97 ? 3.526 -8.006 -8.417 1.00 92.44 97 ALA A CA 1
ATOM 663 C C . ALA A 1 97 ? 5.007 -7.684 -8.692 1.00 92.44 97 ALA A C 1
ATOM 665 O O . ALA A 1 97 ? 5.885 -8.086 -7.924 1.00 92.44 97 ALA A O 1
ATOM 666 N N . ASN A 1 98 ? 5.306 -6.921 -9.751 1.00 97.00 98 ASN A N 1
ATOM 667 C CA . ASN A 1 98 ? 6.672 -6.463 -10.013 1.00 97.00 98 ASN A CA 1
ATOM 668 C C . ASN A 1 98 ? 7.144 -5.480 -8.939 1.00 97.00 98 ASN A C 1
ATOM 670 O O . ASN A 1 98 ? 8.264 -5.617 -8.454 1.00 97.00 98 ASN A O 1
ATOM 674 N N . PHE A 1 99 ? 6.294 -4.542 -8.514 1.00 94.56 99 PHE A N 1
ATOM 675 C CA . PHE A 1 99 ? 6.633 -3.632 -7.418 1.00 94.56 99 PHE A CA 1
ATOM 676 C C . PHE A 1 99 ? 6.782 -4.351 -6.075 1.00 94.56 99 PHE A C 1
ATOM 678 O O . PHE A 1 99 ? 7.707 -4.039 -5.329 1.00 94.56 99 PHE A O 1
ATOM 685 N N . ALA A 1 100 ? 5.947 -5.353 -5.782 1.00 89.00 100 ALA A N 1
ATOM 686 C CA . ALA A 1 100 ? 6.135 -6.212 -4.611 1.00 89.00 100 ALA A CA 1
ATOM 687 C C . ALA A 1 100 ? 7.493 -6.933 -4.663 1.00 89.00 100 ALA A C 1
ATOM 689 O O . ALA A 1 100 ? 8.251 -6.897 -3.699 1.00 89.00 100 ALA A O 1
ATOM 690 N N . THR A 1 101 ? 7.855 -7.484 -5.826 1.00 91.62 101 THR A N 1
ATOM 691 C CA . THR A 1 101 ? 9.163 -8.127 -6.036 1.00 91.62 101 THR A CA 1
ATOM 692 C C . THR A 1 101 ? 10.323 -7.143 -5.868 1.00 91.62 101 THR A C 1
ATOM 694 O O . THR A 1 101 ? 11.342 -7.493 -5.281 1.00 91.62 101 THR A O 1
ATOM 697 N N . LEU A 1 102 ? 10.187 -5.900 -6.341 1.00 92.50 102 LEU A N 1
ATOM 698 C CA . LEU A 1 102 ? 11.197 -4.858 -6.134 1.00 92.50 102 LEU A CA 1
ATOM 699 C C . LEU A 1 102 ? 11.395 -4.532 -4.649 1.00 92.50 102 LEU A C 1
ATOM 701 O O . LEU A 1 102 ? 12.535 -4.347 -4.231 1.00 92.50 102 LEU A O 1
ATOM 705 N N . LYS A 1 103 ? 10.322 -4.506 -3.850 1.00 87.44 103 LYS A N 1
ATOM 706 C CA . LYS A 1 103 ? 10.400 -4.242 -2.404 1.00 87.44 103 LYS A CA 1
ATOM 707 C C . LYS A 1 103 ? 11.098 -5.359 -1.634 1.00 87.44 103 LYS A C 1
ATOM 709 O O . LYS A 1 103 ? 11.804 -5.069 -0.679 1.00 87.44 103 LYS A O 1
ATOM 714 N N . THR A 1 104 ? 10.918 -6.612 -2.040 1.00 85.12 104 THR A N 1
ATOM 715 C CA . THR A 1 104 ? 11.395 -7.769 -1.264 1.00 85.12 104 THR A CA 1
ATOM 716 C C . THR A 1 104 ? 12.723 -8.304 -1.798 1.00 85.12 104 THR A C 1
ATOM 718 O O . THR A 1 104 ? 13.666 -8.533 -1.047 1.00 85.12 104 THR A O 1
ATOM 721 N N . LYS A 1 105 ? 12.853 -8.423 -3.123 1.00 88.88 105 LYS A N 1
ATOM 722 C CA . LYS A 1 105 ? 14.038 -8.981 -3.801 1.00 88.88 105 LYS A CA 1
ATOM 723 C C . LYS A 1 105 ? 14.970 -7.920 -4.380 1.00 88.88 105 LYS A C 1
ATOM 725 O O . LYS A 1 105 ? 16.055 -8.252 -4.848 1.00 88.88 105 LYS A O 1
ATOM 730 N N . GLY A 1 106 ? 14.555 -6.653 -4.409 1.00 92.12 106 GLY A N 1
ATOM 731 C CA . GLY A 1 106 ? 15.370 -5.543 -4.911 1.00 92.12 106 GLY A CA 1
ATOM 732 C C . GLY A 1 106 ? 15.522 -5.480 -6.434 1.00 92.12 106 GLY A C 1
ATOM 733 O O . GLY A 1 106 ? 16.119 -4.531 -6.933 1.00 92.12 106 GLY A O 1
ATOM 734 N N . LYS A 1 107 ? 15.003 -6.449 -7.200 1.00 96.12 107 LYS A N 1
ATOM 735 C CA . LYS A 1 107 ? 15.195 -6.519 -8.655 1.00 96.12 107 LYS A CA 1
ATOM 736 C C . LYS A 1 107 ? 14.039 -7.226 -9.354 1.00 96.12 107 LYS A C 1
ATOM 738 O O . LYS A 1 107 ? 13.538 -8.236 -8.866 1.00 96.12 107 LYS A O 1
ATOM 743 N N . VAL A 1 108 ? 13.674 -6.744 -10.537 1.00 97.75 108 VAL A N 1
ATOM 744 C CA . VAL A 1 108 ? 12.753 -7.415 -11.461 1.00 97.75 108 VAL A CA 1
ATOM 745 C C . VAL A 1 108 ? 13.265 -7.292 -12.895 1.00 97.75 108 VAL A C 1
ATOM 747 O O . VAL A 1 108 ? 13.927 -6.316 -13.240 1.00 97.75 108 VAL A O 1
ATOM 750 N N . VAL A 1 109 ? 12.976 -8.286 -13.733 1.00 98.12 109 VAL A N 1
ATOM 751 C CA . VAL A 1 109 ? 13.271 -8.258 -15.171 1.00 98.12 109 VAL A CA 1
ATOM 752 C C . VAL A 1 109 ? 11.953 -8.368 -15.927 1.00 98.12 109 VAL A C 1
ATOM 754 O O . VAL A 1 109 ? 11.160 -9.266 -15.654 1.00 98.12 109 VAL A O 1
ATOM 757 N N . VAL A 1 110 ? 11.714 -7.445 -16.853 1.00 98.25 110 VAL A N 1
ATOM 758 C CA . VAL A 1 110 ? 10.508 -7.379 -17.689 1.00 98.25 110 VAL A CA 1
ATOM 759 C C . VAL A 1 110 ? 10.899 -7.129 -19.141 1.00 98.25 110 VAL A C 1
ATOM 761 O O . VAL A 1 110 ? 11.966 -6.586 -19.411 1.00 98.25 110 VAL A O 1
ATOM 764 N N . ALA A 1 111 ? 10.051 -7.520 -20.086 1.00 97.88 111 ALA A N 1
ATOM 765 C CA . ALA A 1 111 ? 10.239 -7.166 -21.489 1.00 97.88 111 ALA A CA 1
ATOM 766 C C . ALA A 1 111 ? 9.564 -5.820 -21.797 1.00 97.88 111 ALA A C 1
ATOM 768 O O . ALA A 1 111 ? 8.506 -5.513 -21.243 1.00 97.88 111 ALA A O 1
ATOM 769 N N . SER A 1 112 ? 10.152 -5.028 -22.693 1.00 98.19 112 SER A N 1
ATOM 770 C CA . SER A 1 112 ? 9.451 -3.901 -23.312 1.00 98.19 112 SER A CA 1
ATOM 771 C C . SER A 1 112 ? 8.461 -4.384 -24.378 1.00 98.19 112 SER A C 1
ATOM 773 O O . SER A 1 112 ? 8.521 -5.525 -24.838 1.00 98.19 112 SER A O 1
ATOM 775 N N . THR A 1 113 ? 7.579 -3.501 -24.842 1.00 97.75 113 THR A N 1
ATOM 776 C CA . THR A 1 113 ? 6.775 -3.743 -26.046 1.00 97.75 113 THR A CA 1
ATOM 777 C C . THR A 1 113 ? 7.668 -3.912 -27.273 1.00 97.75 113 THR A C 1
ATOM 779 O O . THR A 1 113 ? 8.723 -3.277 -27.370 1.00 97.75 113 THR A O 1
ATOM 782 N N . THR A 1 114 ? 7.219 -4.708 -28.243 1.00 96.75 114 THR A N 1
ATOM 783 C CA . THR A 1 114 ? 7.881 -4.814 -29.545 1.00 96.75 114 THR A CA 1
ATOM 784 C C . THR A 1 114 ? 7.594 -3.572 -30.382 1.00 96.75 114 THR A C 1
ATOM 786 O O . THR A 1 114 ? 6.437 -3.268 -30.664 1.00 96.75 114 THR A O 1
ATOM 789 N N . ALA A 1 115 ? 8.643 -2.868 -30.793 1.00 93.38 115 ALA A N 1
ATOM 790 C CA . ALA A 1 115 ? 8.573 -1.779 -31.760 1.00 93.38 115 ALA A CA 1
ATOM 791 C C . ALA A 1 115 ? 9.662 -2.005 -32.810 1.00 93.38 115 ALA A C 1
ATOM 793 O O . ALA A 1 115 ? 10.731 -2.519 -32.493 1.00 93.38 115 ALA A O 1
ATOM 794 N N . LEU A 1 116 ? 9.366 -1.698 -34.077 1.00 92.50 116 LEU A N 1
ATOM 795 C CA . LEU A 1 116 ? 10.312 -1.874 -35.191 1.00 92.50 116 LEU A CA 1
ATOM 796 C C . LEU A 1 116 ? 10.977 -3.269 -35.215 1.00 92.50 116 LEU A C 1
ATOM 798 O O . LEU A 1 116 ? 12.176 -3.406 -35.444 1.00 92.50 116 LEU A O 1
ATOM 802 N N . GLY A 1 117 ? 10.198 -4.315 -34.922 1.00 95.56 117 GLY A N 1
ATOM 803 C CA . GLY A 1 117 ? 10.653 -5.706 -34.989 1.00 95.56 117 GLY A CA 1
ATOM 804 C C . GLY A 1 117 ? 11.516 -6.198 -33.821 1.00 95.56 117 GLY A C 1
ATOM 805 O O . GLY A 1 117 ? 11.984 -7.331 -33.886 1.00 95.56 117 GLY A O 1
ATOM 806 N N . HIS A 1 118 ? 11.716 -5.417 -32.752 1.00 96.00 118 HIS A N 1
ATOM 807 C CA . HIS A 1 118 ? 12.475 -5.873 -31.579 1.00 96.00 118 HIS A CA 1
ATOM 808 C C . HIS A 1 118 ? 11.912 -5.359 -30.246 1.00 96.00 118 HIS A C 1
ATOM 810 O O . HIS A 1 118 ? 11.048 -4.484 -30.201 1.00 96.00 118 HIS A O 1
ATOM 816 N N . ALA A 1 119 ? 12.383 -5.954 -29.149 1.00 97.12 119 ALA A N 1
ATOM 817 C CA . ALA A 1 119 ? 12.059 -5.590 -27.774 1.00 97.12 119 ALA A CA 1
ATOM 818 C C . ALA A 1 119 ? 13.321 -5.667 -26.904 1.00 97.12 119 ALA A C 1
ATOM 820 O O . ALA A 1 119 ? 14.288 -6.350 -27.250 1.00 97.12 119 A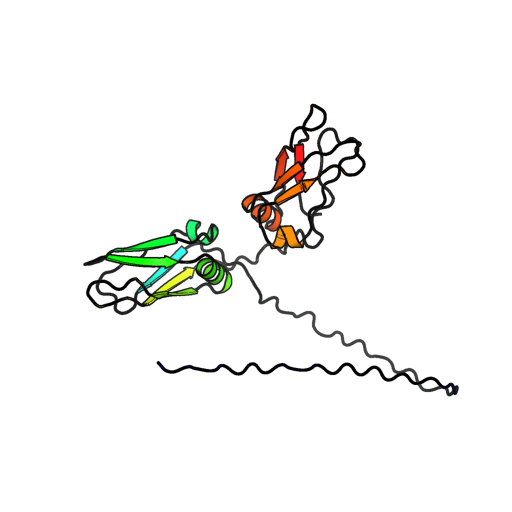LA A O 1
ATOM 821 N N . HIS A 1 120 ? 13.286 -5.009 -25.751 1.00 97.38 120 HIS A N 1
ATOM 822 C CA . HIS A 1 120 ? 14.372 -5.016 -24.783 1.00 97.38 120 HIS A CA 1
ATOM 823 C C . HIS A 1 120 ? 14.026 -5.852 -23.559 1.00 97.38 120 HIS A C 1
ATOM 825 O O . HIS A 1 120 ? 12.901 -5.817 -23.060 1.00 97.38 120 HIS A O 1
ATOM 831 N N . SER A 1 121 ? 15.030 -6.545 -23.023 1.00 97.94 121 SER A N 1
ATOM 832 C CA . SER A 1 121 ? 14.992 -7.027 -21.644 1.00 97.94 121 SER A CA 1
ATOM 833 C C . SER A 1 121 ? 15.362 -5.871 -20.721 1.00 97.94 121 SER A C 1
ATOM 835 O O . SER A 1 121 ? 16.433 -5.284 -20.862 1.00 97.94 121 SER A O 1
ATOM 837 N N . VAL A 1 122 ? 14.477 -5.511 -19.802 1.00 98.38 122 VAL A N 1
ATOM 838 C CA . VAL A 1 122 ? 14.630 -4.362 -18.912 1.00 98.38 122 VAL A CA 1
ATOM 839 C C . VAL A 1 122 ? 14.708 -4.862 -17.484 1.00 98.38 122 VAL A C 1
ATOM 841 O O . VAL A 1 122 ? 13.748 -5.377 -16.916 1.00 98.38 122 VAL A O 1
ATOM 844 N N . THR A 1 123 ? 15.888 -4.711 -16.901 1.00 98.25 123 THR A N 1
ATOM 845 C CA . THR A 1 123 ? 16.133 -4.958 -15.489 1.00 98.25 123 THR A CA 1
ATOM 846 C C . THR A 1 123 ? 15.866 -3.678 -14.717 1.00 98.25 123 THR A C 1
ATOM 848 O O . THR A 1 123 ? 16.561 -2.690 -14.930 1.00 98.25 123 THR A O 1
ATOM 851 N N . VAL A 1 124 ? 14.908 -3.701 -13.799 1.00 97.94 124 VAL A N 1
ATOM 852 C CA . VAL A 1 124 ? 14.684 -2.620 -12.836 1.00 97.94 124 VAL A CA 1
ATOM 853 C C . VAL A 1 124 ? 15.226 -3.081 -11.491 1.00 97.94 124 VAL A C 1
ATOM 855 O O . VAL A 1 124 ? 14.898 -4.175 -11.029 1.00 97.94 124 VAL A O 1
ATOM 858 N N . SER A 1 125 ? 16.065 -2.257 -10.876 1.00 96.38 125 SER A N 1
ATOM 859 C CA . SER A 1 125 ? 16.703 -2.530 -9.593 1.00 96.38 125 SER A CA 1
ATOM 860 C C . SER A 1 125 ? 16.404 -1.404 -8.621 1.00 96.38 125 SER A C 1
ATOM 862 O O . SER A 1 125 ? 16.474 -0.226 -8.958 1.00 96.38 125 SER A O 1
ATOM 864 N N . CYS A 1 126 ? 16.102 -1.776 -7.393 1.00 93.69 126 CYS A N 1
ATOM 865 C CA . CYS A 1 126 ? 15.913 -0.876 -6.280 1.00 93.69 126 CYS A CA 1
ATOM 866 C C . CYS A 1 126 ? 17.180 -0.887 -5.421 1.00 93.69 126 CYS A C 1
ATOM 868 O O . CYS A 1 126 ? 17.601 -1.933 -4.925 1.00 93.69 126 CYS A O 1
ATOM 870 N N . THR A 1 127 ? 17.795 0.280 -5.253 1.00 86.81 127 THR A N 1
ATOM 871 C CA . THR A 1 127 ? 18.954 0.482 -4.382 1.00 86.81 127 THR A CA 1
ATOM 872 C C . THR A 1 127 ? 18.554 1.389 -3.230 1.00 86.81 127 THR A C 1
ATOM 874 O O . THR A 1 127 ? 18.024 2.480 -3.432 1.00 86.81 127 THR A O 1
ATOM 877 N N . GLY A 1 128 ? 18.819 0.945 -2.014 1.00 78.75 128 GLY A N 1
ATOM 878 C CA . GLY A 1 128 ? 18.540 1.679 -0.792 1.00 78.75 128 GLY A CA 1
ATOM 879 C C . GLY A 1 128 ? 18.878 0.809 0.410 1.00 78.75 128 GLY A C 1
ATOM 880 O O . GLY A 1 128 ? 19.092 -0.401 0.239 1.00 78.75 128 GLY A O 1
ATOM 881 N N . PRO A 1 129 ? 18.972 1.401 1.610 1.00 74.50 129 PRO A N 1
ATOM 882 C CA . PRO A 1 129 ? 19.160 0.615 2.810 1.00 74.50 129 PRO A CA 1
ATOM 883 C C . PRO A 1 129 ? 18.008 -0.381 2.926 1.00 74.50 129 PRO A C 1
ATOM 885 O O . PRO A 1 129 ? 16.832 -0.043 2.716 1.00 74.50 129 PRO A O 1
ATOM 888 N N . VAL A 1 130 ? 18.369 -1.621 3.251 1.00 63.16 130 VAL A N 1
ATOM 889 C CA . VAL A 1 130 ? 17.400 -2.562 3.795 1.00 63.16 130 VAL A CA 1
ATOM 890 C C . VAL A 1 130 ? 16.981 -1.952 5.116 1.00 63.16 130 VAL A C 1
ATOM 892 O O . VAL A 1 130 ? 17.769 -1.880 6.055 1.00 63.16 130 VAL A O 1
ATOM 895 N N . VAL A 1 131 ? 15.786 -1.377 5.138 1.00 60.69 131 VAL A N 1
ATOM 896 C CA . VAL A 1 131 ? 15.179 -0.996 6.397 1.00 60.69 131 VAL A CA 1
ATOM 897 C C . VAL A 1 131 ? 14.454 -2.245 6.832 1.00 60.69 131 VAL A C 1
ATOM 899 O O . VAL A 1 131 ? 13.512 -2.676 6.175 1.00 60.69 131 VAL A O 1
ATOM 902 N N . SER A 1 132 ? 14.935 -2.872 7.900 1.00 56.81 132 SER A N 1
ATOM 903 C CA . SER A 1 132 ? 14.127 -3.897 8.539 1.00 56.81 132 SER A CA 1
ATOM 904 C C . SER A 1 132 ? 12.783 -3.233 8.849 1.00 56.81 132 SER A C 1
ATOM 906 O O . SER A 1 132 ? 12.783 -2.143 9.448 1.00 56.81 132 SER A O 1
ATOM 908 N N . PRO A 1 133 ? 11.645 -3.774 8.372 1.00 58.34 133 PRO A N 1
ATOM 909 C CA . PRO A 1 133 ? 10.353 -3.249 8.769 1.00 58.34 133 PRO A CA 1
ATOM 910 C C . PRO A 1 133 ? 10.365 -3.146 10.295 1.00 58.34 133 PRO A C 1
ATOM 912 O O . PRO A 1 133 ? 10.811 -4.097 10.945 1.00 58.34 133 PRO A O 1
ATOM 915 N N . PRO A 1 134 ? 9.908 -2.034 10.901 1.00 58.06 134 PRO A N 1
ATOM 916 C CA . PRO A 1 134 ? 9.663 -2.037 12.333 1.00 58.06 134 PRO A CA 1
ATOM 917 C C . PRO A 1 134 ? 8.849 -3.293 12.635 1.00 58.06 134 PRO A C 1
ATOM 919 O O . PRO A 1 134 ? 7.823 -3.498 11.980 1.00 58.06 134 PRO A O 1
ATOM 922 N N . ALA A 1 135 ? 9.345 -4.156 13.533 1.00 60.72 135 ALA A N 1
ATOM 923 C CA . ALA A 1 135 ? 8.692 -5.424 13.842 1.00 60.72 135 ALA A CA 1
ATOM 924 C C . ALA A 1 135 ? 7.191 -5.167 13.983 1.00 60.72 135 ALA A C 1
ATOM 926 O O . ALA A 1 135 ? 6.814 -4.268 14.740 1.00 60.72 135 ALA A O 1
ATOM 927 N N . ALA A 1 136 ? 6.372 -5.871 13.187 1.00 65.00 136 ALA A N 1
ATOM 928 C CA . ALA A 1 136 ? 4.957 -5.556 13.023 1.00 65.00 136 ALA A CA 1
ATOM 929 C C . ALA A 1 136 ? 4.319 -5.351 14.399 1.00 65.00 136 ALA A C 1
ATOM 931 O O . ALA A 1 136 ? 4.151 -6.305 15.155 1.00 65.00 136 ALA A O 1
ATOM 932 N N . ARG A 1 137 ? 4.019 -4.096 14.755 1.00 77.06 137 ARG A N 1
ATOM 933 C CA . ARG A 1 137 ? 3.633 -3.764 16.136 1.00 77.06 137 ARG A CA 1
ATOM 934 C C . ARG A 1 137 ? 2.238 -4.274 16.4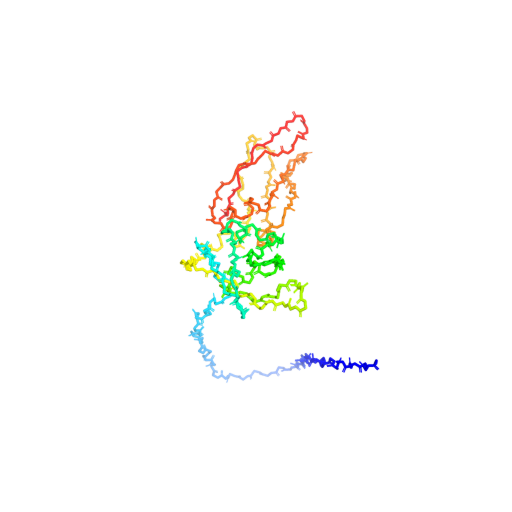81 1.00 77.06 137 ARG A C 1
ATOM 936 O O . ARG A 1 137 ? 1.918 -4.473 17.639 1.00 77.06 137 ARG A O 1
ATOM 943 N N . CYS A 1 138 ? 1.427 -4.542 15.465 1.00 83.25 138 CYS A N 1
ATOM 944 C CA . CYS A 1 138 ? 0.046 -4.989 15.585 1.00 83.25 138 CYS A CA 1
ATOM 945 C C . CYS A 1 138 ? -0.091 -6.525 15.490 1.00 83.25 138 CYS A C 1
ATOM 947 O O . CYS A 1 138 ? -1.015 -7.011 14.836 1.00 83.25 138 CYS A O 1
ATOM 949 N N . LYS A 1 139 ? 0.802 -7.318 16.111 1.00 83.88 139 LYS A N 1
ATOM 950 C CA . LYS A 1 139 ? 0.698 -8.798 16.062 1.00 83.88 139 LYS A CA 1
ATOM 951 C C . LYS A 1 139 ? -0.642 -9.306 16.605 1.00 83.88 139 LYS A C 1
ATOM 953 O O . LYS A 1 139 ? -1.194 -10.262 16.074 1.00 83.88 139 LYS A O 1
ATOM 958 N N . SER A 1 140 ? -1.186 -8.618 17.606 1.00 87.44 140 SER A N 1
ATOM 959 C CA . SER A 1 140 ? -2.465 -8.949 18.2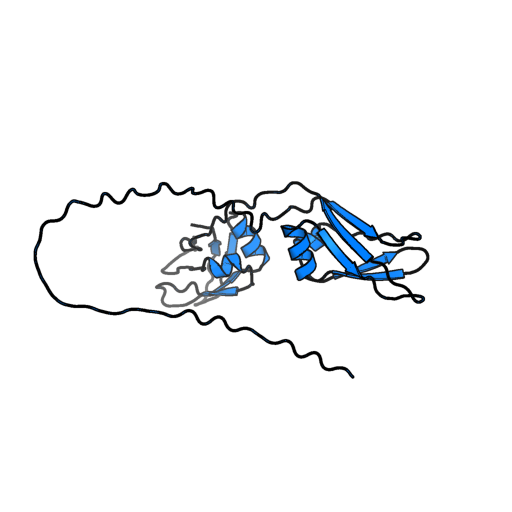45 1.00 87.44 140 SER A CA 1
ATOM 960 C C . SER A 1 140 ? -3.660 -8.180 17.665 1.00 87.44 140 SER A C 1
ATOM 962 O O . SER A 1 140 ? -4.767 -8.278 18.187 1.00 87.44 140 SER A O 1
ATOM 964 N N . GLY A 1 141 ? -3.460 -7.407 16.594 1.00 89.88 141 GLY A N 1
ATOM 965 C CA . GLY A 1 141 ? -4.473 -6.494 16.070 1.00 89.88 141 GLY A CA 1
ATOM 966 C C . GLY A 1 141 ? -4.599 -5.211 16.895 1.00 89.88 141 GLY A C 1
ATOM 967 O O . GLY A 1 141 ? -3.655 -4.782 17.560 1.00 89.88 141 GLY A O 1
ATOM 968 N N . ILE A 1 142 ? -5.772 -4.585 16.821 1.00 91.81 142 ILE A N 1
ATOM 969 C CA . ILE A 1 142 ? -6.134 -3.390 17.591 1.00 91.81 142 ILE A CA 1
ATOM 970 C C . ILE A 1 142 ? -7.364 -3.722 18.429 1.00 91.81 142 ILE A C 1
ATOM 972 O O . ILE A 1 142 ? -8.395 -4.103 17.877 1.00 91.81 142 ILE A O 1
ATOM 976 N N . SER A 1 143 ? -7.257 -3.538 19.742 1.00 84.50 143 SER A N 1
ATOM 977 C CA . SER A 1 143 ? -8.363 -3.692 20.700 1.00 84.50 143 SER A CA 1
ATOM 978 C C . SER A 1 143 ? -8.539 -2.484 21.631 1.00 84.50 143 SER A C 1
ATOM 980 O O . SER A 1 143 ? -9.531 -2.403 22.348 1.00 84.50 143 SER A O 1
ATOM 982 N N . ALA A 1 144 ? -7.600 -1.528 21.619 1.00 67.25 144 ALA A N 1
ATOM 983 C CA . ALA A 1 144 ? -7.533 -0.416 22.569 1.00 67.25 144 ALA A CA 1
ATOM 984 C C . ALA A 1 144 ? -7.536 0.955 21.868 1.00 67.25 144 ALA A C 1
ATOM 986 O O . ALA A 1 144 ? -6.607 1.754 22.017 1.00 67.25 144 ALA A O 1
ATOM 987 N N . ALA A 1 145 ? -8.580 1.225 21.082 1.00 80.12 145 ALA A N 1
ATOM 988 C CA . ALA A 1 145 ? -8.790 2.544 20.491 1.00 80.12 145 ALA A CA 1
ATOM 989 C C . ALA A 1 145 ? -9.337 3.539 21.532 1.00 80.12 145 ALA A C 1
ATOM 991 O O . ALA A 1 145 ? -10.206 3.189 22.333 1.00 80.12 145 ALA A O 1
ATOM 992 N N . GLN A 1 146 ? -8.873 4.792 21.506 1.00 95.75 146 GLN A N 1
ATOM 993 C CA . GLN A 1 146 ? -9.546 5.867 22.247 1.00 95.75 146 GLN A CA 1
ATOM 994 C C . GLN A 1 146 ? -10.706 6.386 21.399 1.00 95.75 146 GLN A C 1
ATOM 996 O O . GLN A 1 146 ? -10.505 6.739 20.243 1.00 95.75 146 GLN A O 1
ATOM 1001 N N . ILE A 1 147 ? -11.910 6.443 21.965 1.00 97.25 147 ILE A N 1
ATOM 1002 C CA . ILE A 1 147 ? -13.117 6.925 21.284 1.00 97.25 147 ILE A CA 1
ATOM 1003 C C . ILE A 1 147 ? -13.611 8.162 22.043 1.00 97.25 147 ILE A C 1
ATOM 1005 O O . ILE A 1 147 ? -13.813 8.112 23.256 1.00 97.25 147 ILE A O 1
ATOM 1009 N N . SER A 1 148 ? -13.765 9.298 21.363 1.00 98.00 148 SER A N 1
ATOM 1010 C CA . SER A 1 148 ? -14.229 10.540 21.997 1.00 98.00 148 SER A CA 1
ATOM 1011 C C . SER A 1 148 ? -15.678 10.408 22.466 1.00 98.00 148 SER A C 1
ATOM 1013 O O . SER A 1 148 ? -16.498 9.922 21.695 1.00 98.00 148 SER A O 1
ATOM 1015 N N . ALA A 1 149 ? -16.023 10.884 23.667 1.00 96.69 149 ALA A N 1
ATOM 1016 C CA . ALA A 1 149 ? -17.373 10.734 24.236 1.00 96.69 149 ALA A CA 1
ATOM 1017 C C . ALA A 1 149 ? -17.875 9.270 24.221 1.00 96.69 149 ALA A C 1
ATOM 1019 O O . ALA A 1 149 ? -19.038 8.991 23.919 1.00 96.69 149 ALA A O 1
ATOM 1020 N N . ASN A 1 150 ? -16.968 8.326 24.506 1.00 96.81 150 ASN A N 1
ATOM 1021 C CA . ASN A 1 150 ? -17.289 6.906 24.499 1.00 96.81 150 ASN A CA 1
ATOM 1022 C C . ASN A 1 150 ? -18.336 6.571 25.569 1.00 96.81 150 ASN A C 1
ATOM 1024 O O . ASN A 1 150 ? -18.114 6.803 26.755 1.00 96.81 150 ASN A O 1
ATOM 1028 N N . HIS A 1 151 ? -19.443 5.979 25.137 1.00 97.00 151 HIS A N 1
ATOM 1029 C CA . HIS A 1 151 ? -20.548 5.552 25.989 1.00 97.00 151 HIS A CA 1
ATOM 1030 C C . HIS A 1 151 ? -20.893 4.065 25.774 1.00 97.00 151 HIS A C 1
ATOM 1032 O O . HIS A 1 151 ? -22.039 3.654 25.927 1.00 97.00 151 HIS A O 1
ATOM 1038 N N . GLY A 1 152 ? -19.890 3.252 25.417 1.00 96.88 152 GLY A N 1
ATOM 1039 C CA . GLY A 1 152 ? -20.017 1.798 25.245 1.00 96.88 152 GLY A CA 1
ATOM 1040 C C . GLY A 1 152 ? -19.429 1.255 23.941 1.00 96.88 152 GLY A C 1
ATOM 1041 O O . GLY A 1 152 ? -19.457 0.050 23.716 1.00 96.88 152 GLY A O 1
ATOM 1042 N N . HIS A 1 153 ? -18.878 2.117 23.093 1.00 97.56 153 HIS A N 1
ATOM 1043 C CA . HIS A 1 153 ? -18.237 1.756 21.838 1.00 97.56 153 HIS A CA 1
ATOM 1044 C C . HIS A 1 153 ? -16.891 1.059 22.034 1.00 97.56 153 HIS A C 1
ATOM 1046 O O . HIS A 1 153 ? -16.134 1.351 22.966 1.00 97.56 153 HIS A O 1
ATOM 1052 N N . ALA A 1 154 ? -16.574 0.163 21.102 1.00 96.75 154 ALA A N 1
ATOM 1053 C CA . ALA A 1 154 ? -15.306 -0.550 21.037 1.00 96.75 154 ALA A CA 1
ATOM 1054 C C . ALA A 1 154 ? -14.938 -0.823 19.575 1.00 96.75 154 ALA A C 1
ATOM 1056 O O . ALA A 1 154 ? -15.784 -1.253 18.798 1.00 96.75 154 ALA A O 1
ATOM 1057 N N . LEU A 1 155 ? -13.672 -0.603 19.212 1.00 96.56 155 LEU A N 1
ATOM 1058 C CA . LEU A 1 155 ? -13.130 -0.954 17.900 1.00 96.56 155 LEU A CA 1
ATOM 1059 C C . LEU A 1 155 ? -12.241 -2.193 18.032 1.00 96.56 155 LEU A C 1
ATOM 1061 O O . LEU A 1 155 ? -11.287 -2.184 18.808 1.00 96.56 155 LEU A O 1
ATOM 1065 N N . ALA A 1 1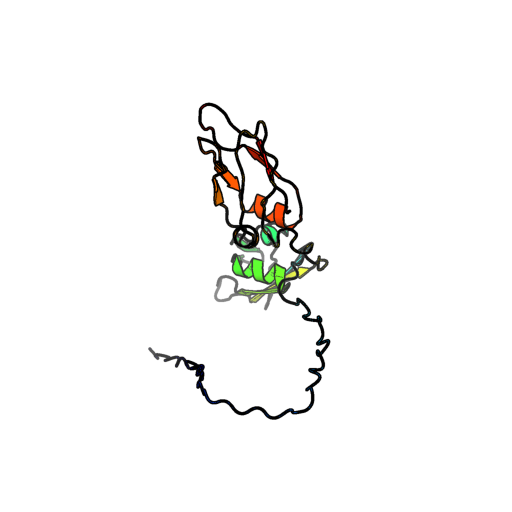56 ? -12.517 -3.210 17.218 1.00 96.00 156 ALA A N 1
ATOM 1066 C CA . ALA A 1 156 ? -11.647 -4.363 17.034 1.00 96.00 156 ALA A CA 1
ATOM 1067 C C . ALA A 1 156 ? -11.194 -4.443 15.570 1.00 96.00 156 ALA A C 1
ATOM 1069 O O . ALA A 1 156 ? -12.025 -4.522 14.664 1.00 96.00 156 ALA A O 1
ATOM 1070 N N . VAL A 1 157 ? -9.879 -4.440 15.340 1.00 95.94 157 VAL A N 1
ATOM 1071 C CA . VAL A 1 157 ? -9.285 -4.643 14.008 1.00 95.94 157 VAL A CA 1
ATOM 1072 C C . VAL A 1 157 ? -8.375 -5.872 14.058 1.00 95.94 157 VAL A C 1
ATOM 1074 O O . VAL A 1 157 ? -7.345 -5.830 14.738 1.00 95.94 157 VAL A O 1
ATOM 1077 N N . PRO A 1 158 ? -8.715 -6.970 13.359 1.00 94.69 158 PRO A N 1
ATOM 1078 C CA . PRO A 1 158 ? -7.886 -8.170 13.317 1.00 94.69 158 PRO A CA 1
ATOM 1079 C C . PRO A 1 158 ? -6.484 -7.905 12.758 1.00 94.69 158 PRO A C 1
ATOM 1081 O O . PRO A 1 158 ? -6.320 -7.175 11.779 1.00 94.69 158 PRO A O 1
ATOM 1084 N N . ALA A 1 159 ? -5.471 -8.582 13.308 1.00 90.25 159 ALA A N 1
ATOM 1085 C CA . ALA A 1 159 ? -4.097 -8.519 12.799 1.00 90.25 159 ALA A CA 1
ATOM 1086 C C . ALA A 1 159 ? -4.003 -8.883 11.306 1.00 90.25 159 ALA A C 1
ATOM 1088 O O . ALA A 1 159 ? -3.237 -8.270 10.567 1.00 90.25 159 ALA A O 1
ATOM 1089 N N . ALA A 1 160 ? -4.823 -9.836 10.847 1.00 87.75 160 ALA A N 1
ATOM 1090 C CA . ALA A 1 160 ? -4.883 -10.250 9.447 1.00 87.75 160 ALA A CA 1
ATOM 1091 C C . ALA A 1 160 ? -5.327 -9.116 8.509 1.00 87.75 160 ALA A C 1
ATOM 1093 O O . ALA A 1 160 ? -4.768 -8.961 7.424 1.00 87.75 160 ALA A O 1
ATOM 1094 N N . ASP A 1 161 ? -6.283 -8.286 8.93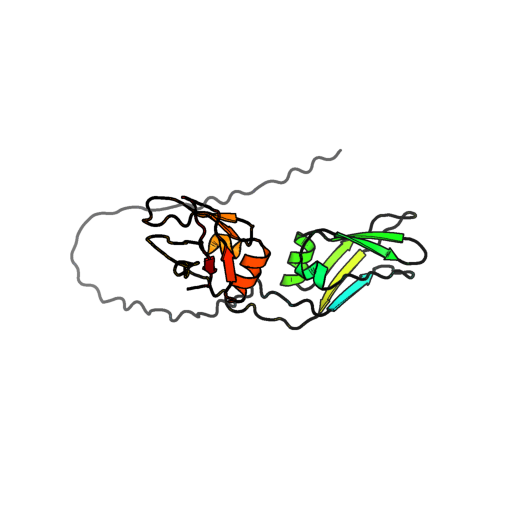6 1.00 94.06 161 ASP A N 1
ATOM 1095 C CA . ASP A 1 161 ? -6.722 -7.147 8.131 1.00 94.06 161 ASP A CA 1
ATOM 1096 C C . ASP A 1 161 ? -5.601 -6.099 8.037 1.00 94.06 161 ASP A C 1
ATOM 1098 O O . ASP A 1 161 ? -5.307 -5.605 6.946 1.00 94.06 161 ASP A O 1
ATOM 1102 N N . ILE A 1 162 ? -4.897 -5.847 9.146 1.00 92.06 162 ILE A N 1
ATOM 1103 C CA . ILE A 1 162 ? -3.729 -4.955 9.179 1.00 92.06 162 ILE A CA 1
ATOM 1104 C C . ILE A 1 162 ? -2.634 -5.485 8.258 1.00 92.06 162 ILE A C 1
ATOM 1106 O O . ILE A 1 162 ? -2.116 -4.731 7.440 1.00 92.06 162 ILE A O 1
ATOM 1110 N N . ALA A 1 163 ? -2.318 -6.780 8.330 1.00 84.94 163 ALA A N 1
ATOM 1111 C CA . ALA A 1 163 ? -1.343 -7.430 7.461 1.00 84.94 163 ALA A CA 1
ATOM 1112 C C . ALA A 1 163 ? -1.731 -7.315 5.977 1.00 84.94 163 ALA A C 1
ATOM 1114 O O . ALA A 1 163 ? -0.885 -6.934 5.165 1.00 84.94 163 ALA A O 1
ATOM 1115 N N . SER A 1 164 ? -3.005 -7.534 5.633 1.00 83.88 164 SER A N 1
ATOM 1116 C CA . SER A 1 164 ? -3.499 -7.414 4.254 1.00 83.88 164 SER A CA 1
ATOM 1117 C C . SER A 1 164 ? -3.371 -5.992 3.698 1.00 83.88 164 SER A C 1
ATOM 1119 O O . SER A 1 164 ? -3.076 -5.812 2.519 1.00 83.88 164 SER A O 1
ATOM 1121 N N . GLY A 1 165 ? -3.563 -4.973 4.544 1.00 85.50 165 GLY A N 1
ATOM 1122 C CA . GLY A 1 165 ? -3.559 -3.571 4.132 1.00 85.50 165 GLY A CA 1
ATOM 1123 C C . GLY A 1 165 ? -4.675 -3.196 3.153 1.00 85.50 165 GLY A C 1
ATOM 1124 O O . GLY A 1 165 ? -4.569 -2.177 2.475 1.00 85.50 165 GLY A O 1
ATOM 1125 N N . VAL A 1 166 ? -5.729 -4.008 3.041 1.00 88.62 166 VAL A N 1
ATOM 1126 C CA . VAL A 1 166 ? -6.873 -3.727 2.167 1.00 88.62 166 VAL A CA 1
ATOM 1127 C C . VAL A 1 166 ? -7.853 -2.813 2.894 1.00 88.62 166 VAL A C 1
ATOM 1129 O O . VAL A 1 166 ? -8.198 -3.062 4.046 1.00 88.62 166 VAL A O 1
ATOM 1132 N N . ALA A 1 167 ? -8.318 -1.760 2.217 1.00 93.81 167 ALA A N 1
ATOM 1133 C CA . ALA A 1 167 ? -9.271 -0.818 2.793 1.00 93.81 167 ALA A CA 1
ATOM 1134 C C . ALA A 1 167 ? -10.550 -1.527 3.279 1.00 93.81 167 ALA A C 1
ATOM 1136 O O . ALA A 1 167 ? -11.119 -2.354 2.562 1.00 93.81 167 ALA A O 1
ATOM 1137 N N . LYS A 1 168 ? -11.010 -1.200 4.492 1.00 97.31 168 LYS A N 1
ATOM 1138 C CA . LYS A 1 168 ? -12.137 -1.884 5.143 1.00 97.31 168 LYS A CA 1
ATOM 1139 C C . LYS A 1 168 ? -12.858 -0.972 6.131 1.00 97.31 168 LYS A C 1
ATOM 1141 O O . LYS A 1 168 ? -12.264 -0.059 6.701 1.00 97.31 168 LYS A O 1
ATOM 1146 N N . SER A 1 169 ? -14.148 -1.232 6.330 1.00 97.88 169 SER A N 1
ATOM 1147 C CA . SER A 1 169 ? -14.991 -0.524 7.293 1.00 97.88 169 SER A CA 1
ATOM 1148 C C . SER A 1 169 ? -15.327 -1.427 8.479 1.00 97.88 169 SER A C 1
ATOM 1150 O O . SER A 1 169 ? -15.732 -2.575 8.287 1.00 97.88 169 SER A O 1
ATOM 1152 N N . TYR A 1 170 ? -15.176 -0.899 9.691 1.00 97.69 170 TYR A N 1
ATOM 1153 C CA . TYR A 1 170 ? -15.374 -1.605 10.954 1.00 97.69 170 TYR A CA 1
ATOM 1154 C C . TYR A 1 170 ? -16.489 -0.944 11.748 1.00 97.69 170 TYR A C 1
ATOM 1156 O O . TYR A 1 170 ? -16.511 0.279 11.873 1.00 97.69 170 TYR A O 1
ATOM 1164 N N . SER A 1 171 ? -17.390 -1.757 12.296 1.00 97.31 171 SER A N 1
ATOM 1165 C CA . SER A 1 171 ? -18.326 -1.307 13.326 1.00 97.31 171 SER A CA 1
ATOM 1166 C C . SER A 1 171 ? -17.557 -0.971 14.603 1.00 97.31 171 SER A C 1
ATOM 1168 O O . SER A 1 171 ? -16.579 -1.647 14.935 1.00 97.31 171 SER A O 1
ATOM 1170 N N . ILE A 1 172 ? -18.010 0.068 15.305 1.00 97.62 172 ILE A N 1
ATOM 1171 C CA . ILE A 1 172 ? -17.526 0.410 16.644 1.00 97.62 172 ILE A CA 1
ATOM 1172 C C . ILE A 1 172 ? -18.610 0.274 17.717 1.00 97.62 172 ILE A C 1
ATOM 1174 O O . ILE A 1 172 ? -18.452 0.817 18.806 1.00 97.62 172 ILE A O 1
ATOM 1178 N N . GLN A 1 173 ? -19.720 -0.420 17.445 1.00 97.12 173 GLN A N 1
ATOM 1179 C CA . GLN A 1 173 ? -20.861 -0.521 18.364 1.00 97.12 173 GLN A CA 1
ATOM 1180 C C . GLN A 1 173 ? -20.455 -0.930 19.787 1.00 97.12 173 GLN A C 1
ATOM 1182 O O . GLN A 1 173 ? -20.863 -0.279 20.746 1.00 97.12 173 GLN A O 1
ATOM 1187 N N . GLY A 1 174 ? -19.638 -1.977 19.936 1.00 95.81 174 GLY A N 1
ATOM 1188 C CA . GLY A 1 174 ? -19.309 -2.528 21.250 1.00 95.81 174 GLY A CA 1
ATOM 1189 C C . GLY A 1 174 ? -20.571 -2.929 22.025 1.00 95.81 174 GLY A C 1
ATOM 1190 O O . GLY A 1 174 ? -21.371 -3.724 21.541 1.00 95.81 174 GLY A O 1
ATOM 1191 N N . ALA A 1 175 ? -20.743 -2.359 23.216 1.00 97.00 175 ALA A N 1
ATOM 1192 C CA . ALA A 1 175 ? -21.923 -2.505 24.070 1.00 97.00 175 ALA A CA 1
ATOM 1193 C C . ALA A 1 175 ? -22.930 -1.340 23.941 1.00 97.00 175 ALA A C 1
ATOM 1195 O O . ALA A 1 175 ? -23.923 -1.313 24.668 1.00 97.00 175 ALA A O 1
ATOM 1196 N N . SER A 1 176 ? -22.684 -0.366 23.057 1.00 97.19 176 SER A N 1
ATOM 1197 C CA . SER A 1 176 ? -23.608 0.751 22.829 1.00 97.19 176 SER A CA 1
ATOM 1198 C C . SER A 1 176 ? -24.927 0.282 22.200 1.00 97.19 176 SER A C 1
ATOM 1200 O O . SER A 1 176 ? -24.991 -0.705 21.459 1.00 97.19 176 SER A O 1
ATOM 1202 N N . GLY A 1 177 ? -25.996 1.036 22.466 1.00 97.62 177 GLY A N 1
ATOM 1203 C CA . GLY A 1 177 ? -27.327 0.803 21.897 1.00 97.62 177 GLY A CA 1
ATOM 1204 C C . GLY A 1 177 ? -27.460 1.165 20.412 1.00 97.62 177 GLY A C 1
ATOM 1205 O O . GLY A 1 177 ? -28.516 0.933 19.828 1.00 97.62 177 GLY A O 1
ATOM 1206 N N . HIS A 1 178 ? -26.424 1.737 19.796 1.00 97.44 178 HIS A N 1
ATOM 1207 C CA . HIS A 1 178 ? -26.377 2.044 18.365 1.00 97.44 178 HIS A CA 1
ATOM 1208 C C . HIS A 1 178 ? -24.963 1.867 17.800 1.00 97.44 178 HIS A C 1
ATOM 1210 O O . HIS A 1 178 ? -23.994 1.751 18.546 1.00 97.44 178 HIS A O 1
ATOM 1216 N N . ASP A 1 179 ? -24.850 1.822 16.471 1.00 97.81 179 ASP A N 1
ATOM 1217 C CA . ASP A 1 179 ? -23.589 1.584 15.766 1.00 97.81 179 ASP A CA 1
ATOM 1218 C C . ASP A 1 179 ? -23.059 2.849 15.073 1.00 97.81 179 ASP A C 1
ATOM 1220 O O . ASP A 1 179 ? -23.819 3.703 14.610 1.00 97.81 179 ASP A O 1
ATOM 1224 N N . HIS A 1 180 ? -21.737 2.903 14.939 1.00 97.88 180 HIS A N 1
ATOM 1225 C CA . HIS A 1 180 ? -21.012 3.798 14.044 1.00 97.88 180 HIS A CA 1
ATOM 1226 C C . HIS A 1 180 ? -19.946 2.991 13.311 1.00 97.88 180 HIS A C 1
ATOM 1228 O O . HIS A 1 180 ? -19.531 1.926 13.766 1.00 97.88 180 HIS A O 1
ATOM 1234 N N . ARG A 1 181 ? -19.444 3.509 12.192 1.00 97.94 181 ARG A N 1
ATOM 1235 C CA . ARG A 1 181 ? -18.411 2.828 11.414 1.00 97.94 181 ARG A CA 1
ATOM 1236 C C . ARG A 1 181 ? -17.171 3.677 11.229 1.00 97.94 181 ARG A C 1
ATOM 1238 O O . ARG A 1 181 ? -17.261 4.871 10.969 1.00 97.94 181 ARG A O 1
ATOM 1245 N N . VAL A 1 182 ? -16.016 3.032 11.313 1.00 97.81 182 VAL A N 1
ATOM 1246 C CA . VAL A 1 182 ? -14.712 3.596 10.968 1.00 97.81 182 VAL A CA 1
ATOM 1247 C C . VAL A 1 182 ? -14.246 2.961 9.668 1.00 97.81 182 VAL A C 1
ATOM 1249 O O . VAL A 1 182 ? -14.219 1.739 9.555 1.00 97.81 182 VAL A O 1
ATOM 1252 N N . SER A 1 183 ? -13.858 3.777 8.694 1.00 97.38 183 SER A N 1
ATOM 1253 C CA . SER A 1 183 ? -13.243 3.304 7.453 1.00 97.38 183 SER A CA 1
ATOM 1254 C C . SER A 1 183 ? -11.737 3.511 7.520 1.00 97.38 183 SER A C 1
ATOM 1256 O O . SER A 1 183 ? -11.288 4.639 7.697 1.00 97.38 183 SER A O 1
ATOM 1258 N N . LEU A 1 184 ? -10.974 2.428 7.373 1.00 96.25 184 LEU A N 1
ATOM 1259 C CA . LEU A 1 184 ? -9.516 2.453 7.287 1.00 96.25 184 LEU A CA 1
ATOM 1260 C C . LEU A 1 184 ? -9.094 2.160 5.848 1.00 96.25 184 LEU A C 1
ATOM 1262 O O . LEU A 1 184 ? -9.562 1.200 5.232 1.00 96.25 184 LEU A O 1
ATOM 1266 N N . THR A 1 185 ? -8.219 2.995 5.307 1.00 94.81 185 THR A N 1
ATOM 1267 C CA . THR A 1 185 ? -7.663 2.886 3.956 1.00 94.81 185 THR A CA 1
ATOM 1268 C C . THR A 1 185 ? -6.383 2.046 3.934 1.00 94.81 185 THR A C 1
ATOM 1270 O O . THR A 1 185 ? -5.801 1.723 4.968 1.00 94.81 185 THR A O 1
ATOM 1273 N N . ALA A 1 186 ? -5.883 1.730 2.737 1.00 86.31 186 ALA A N 1
ATOM 1274 C CA . ALA A 1 186 ? -4.584 1.071 2.591 1.00 86.31 186 ALA A CA 1
ATOM 1275 C C . ALA A 1 186 ? -3.421 1.907 3.163 1.00 86.31 186 ALA A C 1
ATOM 1277 O O . ALA A 1 186 ? -2.476 1.354 3.728 1.00 86.31 186 ALA A O 1
ATOM 1278 N N . ALA A 1 187 ? -3.505 3.239 3.063 1.00 85.12 187 ALA A N 1
ATOM 1279 C CA . ALA A 1 187 ? -2.516 4.153 3.632 1.00 85.12 187 ALA A CA 1
ATOM 1280 C C . ALA A 1 187 ? -2.558 4.162 5.172 1.00 85.12 187 ALA A C 1
ATOM 1282 O O . ALA A 1 187 ? -1.509 4.210 5.821 1.00 85.12 187 ALA A O 1
ATOM 1283 N N . ASP A 1 188 ? -3.752 4.032 5.756 1.00 94.06 188 ASP A N 1
ATOM 1284 C CA . ASP A 1 188 ? -3.923 3.911 7.206 1.00 94.06 188 ASP A CA 1
ATOM 1285 C C . ASP A 1 188 ? -3.270 2.626 7.718 1.00 94.06 188 ASP A C 1
ATOM 1287 O O . ASP A 1 188 ? -2.449 2.662 8.633 1.00 94.06 188 ASP A O 1
ATOM 1291 N N . PHE A 1 189 ? -3.529 1.484 7.073 1.00 92.50 189 PHE A N 1
ATOM 1292 C CA . PHE A 1 189 ? -2.859 0.234 7.440 1.00 92.50 189 PHE A CA 1
ATOM 1293 C C . PHE A 1 189 ? -1.343 0.296 7.264 1.00 92.50 189 PHE A C 1
ATOM 1295 O O . PHE A 1 189 ? -0.618 -0.237 8.103 1.00 92.50 189 PHE A O 1
ATOM 1302 N N . ALA A 1 190 ? -0.845 0.964 6.221 1.00 85.62 190 ALA A N 1
ATOM 1303 C CA . ALA A 1 190 ? 0.590 1.186 6.060 1.00 85.62 190 ALA A CA 1
ATOM 1304 C C . ALA A 1 190 ? 1.178 1.990 7.233 1.00 85.62 190 ALA A C 1
ATOM 1306 O O . ALA A 1 190 ? 2.240 1.638 7.740 1.00 85.62 190 ALA A O 1
ATOM 1307 N N . SER A 1 191 ? 0.460 3.007 7.715 1.00 87.12 191 SER A N 1
ATOM 1308 C CA . SER A 1 191 ? 0.865 3.812 8.876 1.00 87.12 191 SER A CA 1
ATOM 1309 C C . SER A 1 191 ? 0.803 3.012 10.183 1.00 87.12 191 SER A C 1
ATOM 1311 O O . SER A 1 191 ? 1.710 3.078 11.008 1.00 87.12 191 SER A O 1
ATOM 1313 N N . LEU A 1 192 ? -0.224 2.179 10.365 1.00 89.81 192 LEU A N 1
ATOM 1314 C CA . LEU A 1 192 ? -0.331 1.302 11.536 1.00 89.81 192 LEU A CA 1
ATOM 1315 C C . LEU A 1 192 ? 0.799 0.265 11.576 1.00 89.81 192 LEU A C 1
ATOM 1317 O O . LEU A 1 192 ? 1.352 -0.002 12.642 1.00 89.81 192 LEU A O 1
ATOM 1321 N N . LYS A 1 193 ? 1.210 -0.275 10.419 1.00 85.00 193 LYS A N 1
ATOM 1322 C CA . LYS A 1 193 ? 2.346 -1.209 10.323 1.00 85.00 193 LYS A CA 1
ATOM 1323 C C . LYS A 1 193 ? 3.665 -0.592 10.789 1.00 85.00 193 LYS A C 1
ATOM 1325 O O . LYS A 1 193 ? 4.495 -1.315 11.332 1.00 85.00 193 LYS A O 1
ATOM 1330 N N . THR A 1 194 ? 3.855 0.720 10.628 1.00 81.88 194 THR A N 1
ATOM 1331 C CA . THR A 1 194 ? 5.056 1.419 11.122 1.00 81.88 194 THR A CA 1
ATOM 1332 C C . THR A 1 194 ? 4.963 1.803 12.600 1.00 81.88 194 THR A C 1
ATOM 1334 O O . THR A 1 194 ? 5.935 2.300 13.168 1.00 81.88 194 THR A O 1
ATOM 1337 N N . GLY A 1 195 ? 3.827 1.533 13.254 1.00 84.62 195 GLY A N 1
ATOM 1338 C CA . GLY A 1 195 ? 3.588 1.871 14.654 1.00 84.62 195 GLY A CA 1
ATOM 1339 C C . GLY A 1 195 ? 3.036 3.276 14.877 1.00 84.62 195 GLY A C 1
ATOM 1340 O O . GLY A 1 195 ? 3.021 3.733 16.020 1.00 84.62 195 GLY A O 1
ATOM 1341 N N . ALA A 1 196 ? 2.604 3.969 13.822 1.00 87.94 196 ALA A N 1
ATOM 1342 C CA . ALA A 1 196 ? 1.975 5.273 13.964 1.00 87.94 196 ALA A CA 1
ATOM 1343 C C . ALA A 1 196 ? 0.604 5.166 14.656 1.00 87.94 196 ALA A C 1
ATOM 1345 O O . ALA A 1 196 ? -0.081 4.144 14.581 1.00 87.94 196 ALA A O 1
ATOM 1346 N N . SER A 1 197 ? 0.200 6.258 15.305 1.00 91.31 197 SER A N 1
ATOM 1347 C CA . SER A 1 197 ? -1.165 6.452 15.792 1.00 91.31 197 SER A CA 1
ATOM 1348 C C . SER A 1 197 ? -1.948 7.260 14.761 1.00 91.31 197 SER A C 1
ATOM 1350 O O . SER A 1 197 ? -1.438 8.249 14.238 1.00 91.31 197 SER A O 1
ATOM 1352 N N . LEU A 1 198 ? -3.186 6.862 14.493 1.00 94.38 198 LEU A N 1
ATOM 1353 C CA . LEU A 1 198 ? -4.083 7.531 13.552 1.00 94.38 198 LEU A CA 1
ATOM 1354 C C . LEU A 1 198 ? -5.300 8.078 14.280 1.00 94.38 198 LEU A C 1
ATOM 1356 O O . LEU A 1 198 ? -5.730 7.490 15.265 1.00 94.38 198 LEU A O 1
ATOM 1360 N N . THR A 1 199 ? -5.888 9.145 13.753 1.00 96.19 199 THR A N 1
ATOM 1361 C CA . THR A 1 199 ? -7.152 9.694 14.243 1.00 96.19 199 THR A CA 1
ATOM 1362 C C . THR A 1 199 ? -8.136 9.751 13.086 1.00 96.19 199 THR A C 1
ATOM 1364 O O . THR A 1 199 ? -7.878 10.415 12.086 1.00 96.19 199 THR A O 1
ATOM 1367 N N . VAL A 1 200 ? -9.263 9.056 13.217 1.00 96.75 200 VAL A N 1
ATOM 1368 C CA . VAL A 1 200 ? -10.288 8.935 12.173 1.00 96.75 200 VAL A CA 1
ATOM 1369 C C . VAL A 1 200 ? -11.656 9.301 12.732 1.00 96.75 200 VAL A C 1
ATOM 1371 O O . VAL A 1 200 ? -11.956 9.034 13.893 1.00 96.75 200 VAL A O 1
ATOM 1374 N N . THR A 1 201 ? -12.496 9.932 11.916 1.00 97.38 201 THR A N 1
ATOM 1375 C CA . THR A 1 201 ? -13.878 10.249 12.304 1.00 97.38 201 THR A CA 1
ATOM 1376 C C . THR A 1 201 ? -14.792 9.105 11.882 1.00 97.38 201 THR A C 1
ATOM 1378 O O . THR A 1 201 ? -14.780 8.694 10.722 1.00 97.38 201 THR A O 1
ATOM 1381 N N . ALA A 1 202 ? -15.571 8.578 12.822 1.00 97.69 202 ALA A N 1
ATOM 1382 C CA . ALA A 1 202 ? -16.587 7.574 12.556 1.00 97.69 202 ALA A CA 1
ATOM 1383 C C . ALA A 1 202 ? -17.818 8.198 11.874 1.00 97.69 202 ALA A C 1
ATOM 1385 O O . ALA A 1 202 ? -18.075 9.399 11.989 1.00 97.69 202 ALA A O 1
ATOM 1386 N N . THR A 1 203 ? -18.609 7.375 11.185 1.00 97.75 203 THR A N 1
ATOM 1387 C CA . THR A 1 203 ? -19.862 7.806 10.548 1.00 97.75 203 THR A CA 1
ATOM 1388 C C . THR A 1 203 ? -20.844 8.404 11.556 1.00 97.75 203 THR A C 1
ATOM 1390 O O . THR A 1 203 ? -20.839 8.046 12.735 1.00 97.75 203 THR A O 1
ATOM 1393 N N . THR A 1 204 ? -21.750 9.264 11.088 1.00 96.12 204 THR A N 1
ATOM 1394 C CA . THR A 1 204 ? -22.850 9.763 11.920 1.00 96.12 204 THR A CA 1
ATOM 1395 C C . THR A 1 204 ? -23.836 8.638 12.232 1.00 96.12 204 THR A C 1
ATOM 1397 O O . THR A 1 204 ? -24.327 7.971 11.324 1.00 96.12 204 THR A O 1
ATOM 1400 N N . GLY A 1 205 ? -24.128 8.443 13.514 1.00 92.62 205 GLY A N 1
ATOM 1401 C CA . GLY A 1 205 ? -25.086 7.474 14.046 1.00 92.62 205 GLY A CA 1
ATOM 1402 C C . GLY A 1 205 ? -25.822 8.109 15.223 1.00 92.62 205 GLY A C 1
ATOM 1403 O O . GLY A 1 205 ? -25.245 8.931 15.929 1.00 92.62 205 GLY A O 1
ATOM 1404 N N . ALA A 1 206 ? -27.121 7.835 15.375 1.00 94.25 206 ALA A N 1
ATOM 1405 C CA . ALA A 1 206 ? -27.955 8.414 16.440 1.00 94.25 206 ALA A CA 1
ATOM 1406 C C . ALA A 1 206 ? -27.769 9.942 16.652 1.00 94.25 206 ALA A C 1
ATOM 1408 O O . ALA A 1 206 ? -27.770 10.438 17.775 1.00 94.25 206 ALA A O 1
ATOM 1409 N N . GLY A 1 207 ? -27.570 10.695 15.564 1.00 96.62 207 GLY A N 1
ATOM 1410 C CA . GLY A 1 207 ? -27.426 12.154 15.599 1.00 96.62 207 GLY A CA 1
ATOM 1411 C C . GLY A 1 207 ? -26.048 12.706 15.991 1.00 96.62 207 GLY A C 1
ATOM 1412 O O . GLY A 1 207 ? -25.932 13.921 16.119 1.00 96.62 207 GLY A O 1
ATOM 1413 N N . HIS A 1 208 ? -25.004 11.882 16.155 1.00 97.31 208 HIS A N 1
ATOM 1414 C CA . HIS A 1 208 ? -23.643 12.364 16.452 1.00 97.31 208 HIS A CA 1
ATOM 1415 C C . HIS A 1 208 ? -22.537 11.514 15.798 1.00 97.31 208 HIS A C 1
ATOM 1417 O O . HIS A 1 208 ? -22.815 10.545 15.092 1.00 97.31 208 HIS A O 1
ATOM 1423 N N . THR A 1 209 ? -21.275 11.916 15.975 1.00 97.75 209 THR A N 1
ATOM 1424 C CA . THR A 1 209 ? -20.075 11.216 15.486 1.00 97.75 209 THR A CA 1
ATOM 1425 C C . THR A 1 209 ? -19.072 11.008 16.618 1.00 97.75 209 THR A C 1
ATOM 1427 O O . THR A 1 209 ? -19.124 11.681 17.649 1.00 97.75 209 THR A O 1
ATOM 1430 N N . HIS A 1 210 ? -18.119 10.103 16.395 1.00 97.69 210 HIS A N 1
ATOM 1431 C CA . HIS A 1 210 ? -16.969 9.913 17.272 1.00 97.69 210 HIS A CA 1
ATOM 1432 C C . HIS A 1 210 ? -15.664 10.133 16.516 1.00 97.69 210 HIS A C 1
ATOM 1434 O O . HIS A 1 210 ? -15.522 9.716 15.368 1.00 97.69 210 HIS A O 1
ATOM 1440 N N . THR A 1 211 ? -14.684 10.709 17.196 1.00 97.62 211 THR A N 1
ATOM 1441 C CA . THR A 1 211 ? -13.280 10.663 16.800 1.00 97.62 211 THR A CA 1
ATOM 1442 C C . THR A 1 211 ? -12.637 9.440 17.446 1.00 97.62 211 THR A C 1
ATOM 1444 O O . THR A 1 211 ? -12.757 9.238 18.656 1.00 97.62 211 THR A O 1
ATOM 1447 N N . VAL A 1 212 ? -11.964 8.618 16.644 1.00 97.25 212 VAL A N 1
ATOM 1448 C CA . VAL A 1 212 ? -11.348 7.356 17.061 1.00 97.25 212 VAL A CA 1
ATOM 1449 C C . VAL A 1 212 ? -9.842 7.424 16.834 1.00 97.25 212 VAL A C 1
ATOM 1451 O O . VAL A 1 212 ? -9.390 7.568 15.700 1.00 97.25 212 VAL A O 1
ATOM 1454 N N . THR A 1 213 ? -9.066 7.297 17.908 1.00 96.69 213 THR A N 1
ATOM 1455 C CA . THR A 1 213 ? -7.610 7.158 17.847 1.00 96.69 213 THR A CA 1
ATOM 1456 C C . THR A 1 213 ? -7.242 5.681 17.778 1.00 96.69 213 THR A C 1
ATOM 1458 O O . THR A 1 213 ? -7.540 4.916 18.697 1.00 96.69 213 THR A O 1
ATOM 1461 N N . VAL A 1 214 ? -6.576 5.284 16.700 1.00 95.06 214 VAL A N 1
ATOM 1462 C CA . VAL A 1 214 ? -6.212 3.906 16.369 1.00 95.06 214 VAL A CA 1
ATOM 1463 C C . VAL A 1 214 ? -4.699 3.739 16.501 1.00 95.06 214 VAL A C 1
ATOM 1465 O O . VAL A 1 214 ? -3.935 4.467 15.871 1.00 95.06 214 VAL A O 1
ATOM 1468 N N . ARG A 1 215 ? -4.262 2.765 17.303 1.00 92.12 215 ARG A N 1
ATOM 1469 C CA . ARG A 1 215 ? -2.853 2.374 17.463 1.00 92.12 215 ARG A CA 1
ATOM 1470 C C . ARG A 1 215 ? -2.755 0.878 17.752 1.00 92.12 215 ARG A C 1
ATOM 1472 O O . ARG A 1 215 ? -3.701 0.309 18.296 1.00 92.12 215 ARG A O 1
ATOM 1479 N N . CYS A 1 216 ? -1.623 0.259 17.422 1.00 87.94 216 CYS A N 1
ATOM 1480 C CA . CYS A 1 216 ? -1.335 -1.105 17.871 1.00 87.94 216 CYS A CA 1
ATOM 1481 C C . CYS A 1 216 ? -1.359 -1.174 19.406 1.00 87.94 216 CYS A C 1
ATOM 1483 O O . CYS A 1 216 ? -0.925 -0.221 20.062 1.00 87.94 216 CYS A O 1
ATOM 1485 N N . ALA A 1 217 ? -1.902 -2.271 19.942 1.00 70.12 217 ALA A N 1
ATOM 1486 C CA . ALA A 1 217 ? -1.904 -2.555 21.377 1.00 70.12 217 ALA A CA 1
ATOM 1487 C C . ALA A 1 217 ? -0.500 -2.909 21.888 1.00 70.12 217 ALA A C 1
ATOM 1489 O O . ALA A 1 217 ? 0.276 -3.500 21.102 1.00 70.12 217 ALA A O 1
#

Foldseek 3Di:
DDDDDDDDDDDDDDDDDDDDDDDDDDDDDDPPPPPPPPDPPPVCLDDLFFQQPDKAKDKAPDPAWDWGDDSVCLVVLDWDKTWTDGPDIWIWIQHSVNSSCCGNVQKDWTWTDDDPRDIITMIMGGDGDSDRQPQQLQQQFWFDKDKPPDPAWTWGGGPVCLVVLDWDKTWRCHVNPKIWIWIAHSVNSVCQRNFHKDWTWIDDMPRDIIIIITGHD

pLDDT: mean 83.01, std 17.85, range [41.69, 98.38]

Secondary structure (DSSP, 8-state):
---------------------------------------------S---B--SEEEEEETT-SS-B----HHHHHHT--EEEEEESSSEEEEEEPHHHHHHHHHHSEEEEEPPPBTTB--EEEEEEES-B-PPP--TTTT-B---EETT-SS----B-HHHHHHT--EEEE--TTSSS--EEEE-HHHHHHHHTT--EEEEPPPBTTB--EEEE---

Sequence (217 aa):
METNVVARRSALVQLACFGGLLAAAAALPACVAEAADDADDVGNGEDELRSCAAVGATIGTNHGHALTVPPADVTAGVAKTYTLSGSHAHQVSLTAANFATLKTKGKVVVASTTALGHAHSVTVSCTGPVVSPPAARCKSGISAAQISANHGHALAVPAADIASGVAKSYSIQGASGHDHRVSLTAADFASLKTGASLTVTATTGAGHTHTVTVRCA

Radius of gyration: 27.02 Å; chains: 1; bounding box: 49×65×72 Å